Protein AF-A0A7S2NBB5-F1 (afdb_monomer_lite)

Structure (mmCIF, N/CA/C/O backbone):
data_AF-A0A7S2NBB5-F1
#
_entry.id   AF-A0A7S2NBB5-F1
#
loop_
_atom_site.group_PDB
_atom_site.id
_atom_site.type_symbol
_atom_site.label_atom_id
_atom_site.label_alt_id
_atom_site.label_comp_id
_atom_site.label_asym_id
_atom_site.label_entity_id
_atom_site.label_seq_id
_atom_site.pdbx_PDB_ins_code
_atom_site.Cartn_x
_atom_site.Cartn_y
_atom_site.Cartn_z
_atom_site.occupancy
_atom_site.B_iso_or_equiv
_atom_site.auth_seq_id
_atom_site.auth_comp_id
_atom_site.auth_asym_id
_atom_site.auth_atom_id
_atom_site.pdbx_PDB_model_num
ATOM 1 N N . THR A 1 1 ? 42.205 12.602 -46.830 1.00 35.81 1 THR A N 1
ATOM 2 C CA . THR A 1 1 ? 41.841 11.215 -46.472 1.00 35.81 1 THR A CA 1
ATOM 3 C C . THR A 1 1 ? 41.394 11.235 -45.031 1.00 35.81 1 THR A C 1
ATOM 5 O O . THR A 1 1 ? 42.195 11.530 -44.156 1.00 35.81 1 THR A O 1
ATOM 8 N N . THR A 1 2 ? 40.092 11.075 -44.817 1.00 35.03 2 THR A N 1
ATOM 9 C CA . THR A 1 2 ? 39.379 11.444 -43.587 1.00 35.03 2 THR A CA 1
ATOM 10 C C . THR A 1 2 ? 38.619 10.211 -43.105 1.00 35.03 2 THR A C 1
ATOM 12 O O . THR A 1 2 ? 37.579 9.899 -43.668 1.00 35.03 2 THR A O 1
ATOM 15 N N . THR A 1 3 ? 39.138 9.485 -42.112 1.00 32.66 3 THR A N 1
ATOM 16 C CA . THR A 1 3 ? 38.461 8.321 -41.500 1.00 32.66 3 THR A CA 1
ATOM 17 C C . THR A 1 3 ? 38.994 8.073 -40.083 1.00 32.66 3 THR A C 1
ATOM 19 O O . THR A 1 3 ? 39.804 7.177 -39.878 1.00 32.66 3 THR A O 1
ATOM 22 N N . THR A 1 4 ? 38.558 8.863 -39.098 1.00 36.84 4 THR A N 1
ATOM 23 C CA . THR A 1 4 ? 38.815 8.608 -37.658 1.00 36.84 4 THR A CA 1
ATOM 24 C C . THR A 1 4 ? 37.672 9.092 -36.747 1.00 36.84 4 THR A C 1
ATOM 26 O O . THR A 1 4 ? 37.904 9.483 -35.610 1.00 36.84 4 THR A O 1
ATOM 29 N N . SER A 1 5 ? 36.414 9.075 -37.209 1.00 35.66 5 SER A N 1
ATOM 30 C CA . SER A 1 5 ? 35.258 9.527 -36.401 1.00 35.66 5 SER A CA 1
ATOM 31 C C . SER A 1 5 ? 34.150 8.486 -36.185 1.00 35.66 5 SER A C 1
ATOM 33 O O . SER A 1 5 ? 33.205 8.766 -35.454 1.00 35.66 5 SER A O 1
ATOM 35 N N . ALA A 1 6 ? 34.253 7.279 -36.755 1.00 37.97 6 ALA A N 1
ATOM 36 C CA . ALA A 1 6 ? 33.179 6.282 -36.675 1.00 37.97 6 ALA A CA 1
ATOM 37 C C . ALA A 1 6 ? 33.218 5.393 -35.412 1.00 37.97 6 ALA A C 1
ATOM 39 O O . ALA A 1 6 ? 32.159 5.026 -34.910 1.00 37.97 6 ALA A O 1
ATOM 40 N N . SER A 1 7 ? 34.393 5.069 -34.846 1.00 34.69 7 SER A N 1
ATOM 41 C CA . SER A 1 7 ? 34.448 4.108 -33.724 1.00 34.69 7 SER A CA 1
ATOM 42 C C . SER A 1 7 ? 34.015 4.712 -32.380 1.00 34.69 7 SER A C 1
ATOM 44 O O . SER A 1 7 ? 33.329 4.054 -31.610 1.00 34.69 7 SER A O 1
ATOM 46 N N . ALA A 1 8 ? 34.302 5.995 -32.129 1.00 34.09 8 ALA A N 1
ATOM 47 C CA . ALA A 1 8 ? 33.925 6.660 -30.875 1.00 34.09 8 ALA A CA 1
ATOM 48 C C . ALA A 1 8 ? 32.418 6.974 -30.765 1.00 34.09 8 ALA A C 1
ATOM 50 O O . ALA A 1 8 ? 31.896 7.113 -29.660 1.00 34.09 8 ALA A O 1
ATOM 51 N N . ALA A 1 9 ? 31.710 7.094 -31.894 1.00 34.72 9 ALA A N 1
ATOM 52 C CA . ALA A 1 9 ? 30.255 7.254 -31.914 1.00 34.72 9 ALA A CA 1
ATOM 53 C C . ALA A 1 9 ? 29.532 5.909 -31.724 1.00 34.72 9 ALA A C 1
ATOM 55 O O . ALA A 1 9 ? 28.501 5.865 -31.056 1.00 34.72 9 ALA A O 1
ATOM 56 N N . SER A 1 10 ? 30.108 4.817 -32.245 1.00 33.53 10 SER A N 1
ATOM 57 C CA . SER A 1 10 ? 29.590 3.456 -32.063 1.00 33.53 10 SER A CA 1
ATOM 58 C C . SER A 1 10 ? 29.699 2.990 -30.605 1.00 33.53 10 SER A C 1
ATOM 60 O O . SER A 1 10 ? 28.727 2.466 -30.069 1.00 33.53 10 SER A O 1
ATOM 62 N N . ASP A 1 11 ? 30.825 3.259 -29.932 1.00 34.41 11 ASP A N 1
ATOM 63 C CA . ASP A 1 11 ? 31.018 2.895 -28.516 1.00 34.41 11 ASP A CA 1
ATOM 64 C C . ASP A 1 11 ? 30.137 3.711 -27.558 1.00 34.41 11 ASP A C 1
ATOM 66 O O . ASP A 1 11 ? 29.592 3.174 -26.594 1.00 34.41 11 ASP A O 1
ATOM 70 N N . ARG A 1 12 ? 29.926 5.007 -27.832 1.00 36.59 12 ARG A N 1
ATOM 71 C CA . ARG A 1 12 ? 29.000 5.838 -27.037 1.00 36.59 12 ARG A CA 1
ATOM 72 C C . ARG A 1 12 ? 27.536 5.462 -27.263 1.00 36.59 12 ARG A C 1
ATOM 74 O O . ARG A 1 12 ? 26.733 5.572 -26.338 1.00 36.59 12 ARG A O 1
ATOM 81 N N . GLY A 1 13 ? 27.197 5.020 -28.476 1.00 36.53 13 GLY A N 1
ATOM 82 C CA . GLY A 1 13 ? 25.888 4.463 -28.803 1.00 36.53 13 GLY A CA 1
ATOM 83 C C . GLY A 1 13 ? 25.602 3.222 -27.965 1.00 36.53 13 GLY A C 1
ATOM 84 O O . GLY A 1 13 ? 24.631 3.232 -27.212 1.00 36.53 13 GLY A O 1
ATOM 85 N N . LEU A 1 14 ? 26.495 2.223 -28.013 1.00 36.81 14 LEU A N 1
ATOM 86 C CA . LEU A 1 14 ? 26.370 0.978 -27.244 1.00 36.81 14 LEU A CA 1
ATOM 87 C C . LEU A 1 14 ? 26.300 1.211 -25.726 1.00 36.81 14 LEU A C 1
ATOM 89 O O . LEU A 1 14 ? 25.419 0.652 -25.078 1.00 36.81 14 LEU A O 1
ATOM 93 N N . GLN A 1 15 ? 27.141 2.086 -25.160 1.00 37.78 15 GLN A N 1
ATOM 94 C CA . GLN A 1 15 ? 27.086 2.396 -23.722 1.00 37.78 15 GLN A CA 1
ATOM 95 C C . GLN A 1 15 ? 25.758 3.052 -23.310 1.00 37.78 15 GLN A C 1
ATOM 97 O O . GLN A 1 15 ? 25.168 2.680 -22.298 1.00 37.78 15 GLN A O 1
ATOM 102 N N . SER A 1 16 ? 25.236 4.006 -24.092 1.00 45.22 16 SER A N 1
ATOM 103 C CA . SER A 1 16 ? 23.948 4.651 -23.770 1.00 45.22 16 SER A CA 1
ATOM 104 C C . SER A 1 16 ? 22.751 3.693 -23.875 1.00 45.22 16 SER A C 1
ATOM 106 O O . SER A 1 16 ? 21.750 3.862 -23.175 1.00 45.22 16 SER A O 1
ATOM 108 N N . ILE A 1 17 ? 22.873 2.698 -24.754 1.00 45.75 17 ILE A N 1
ATOM 109 C CA . ILE A 1 17 ? 21.877 1.678 -25.073 1.00 45.75 17 ILE A CA 1
ATOM 110 C C . ILE A 1 17 ? 21.823 0.622 -23.953 1.00 45.75 17 ILE A C 1
ATOM 112 O O . ILE A 1 17 ? 20.740 0.304 -23.460 1.00 45.75 17 ILE A O 1
ATOM 116 N N . ASP A 1 18 ? 22.968 0.184 -23.422 1.00 51.72 18 ASP A N 1
ATOM 117 C CA . ASP A 1 18 ? 23.004 -0.764 -22.297 1.00 51.72 18 ASP A CA 1
ATOM 118 C C . ASP A 1 18 ? 22.445 -0.192 -20.984 1.00 51.72 18 ASP A C 1
ATOM 120 O O . ASP A 1 18 ? 21.714 -0.883 -20.259 1.00 51.72 18 ASP A O 1
ATOM 124 N N . HIS A 1 19 ? 22.669 1.099 -20.711 1.00 53.19 19 HIS A N 1
ATOM 125 C CA . HIS A 1 19 ? 22.135 1.757 -19.514 1.00 53.19 19 HIS A CA 1
ATOM 126 C C . HIS A 1 19 ? 20.599 1.850 -19.495 1.00 53.19 19 HIS A C 1
ATOM 128 O O . HIS A 1 19 ? 19.989 1.752 -18.425 1.00 53.19 19 HIS A O 1
ATOM 134 N N . LYS A 1 20 ? 19.948 2.010 -20.655 1.00 54.16 20 LYS A N 1
ATOM 135 C CA . LYS A 1 20 ? 18.478 2.087 -20.743 1.00 54.16 20 LYS A CA 1
ATOM 136 C C . LYS A 1 20 ? 17.827 0.734 -20.468 1.00 54.16 20 LYS A C 1
ATOM 138 O O . LYS A 1 20 ? 16.864 0.665 -19.703 1.00 54.16 20 LYS A O 1
ATOM 143 N N . SER A 1 21 ? 18.376 -0.341 -21.029 1.00 53.69 21 SER A N 1
ATOM 144 C CA . SER A 1 21 ? 17.906 -1.711 -20.800 1.00 53.69 21 SER A CA 1
ATOM 145 C C . SER A 1 21 ? 18.066 -2.154 -19.342 1.00 53.69 21 SER A C 1
ATOM 147 O O . SER A 1 21 ? 17.117 -2.687 -18.764 1.00 53.69 21 SER A O 1
ATOM 149 N N . ALA A 1 22 ? 19.208 -1.869 -18.705 1.00 57.94 22 ALA A N 1
ATOM 150 C CA . ALA A 1 22 ? 19.447 -2.206 -17.298 1.00 57.94 22 ALA A CA 1
ATOM 151 C C . ALA A 1 22 ? 18.481 -1.476 -16.345 1.00 57.94 22 ALA A C 1
ATOM 153 O O . ALA A 1 22 ? 17.957 -2.067 -15.398 1.00 57.94 22 ALA A O 1
ATOM 154 N N . PHE A 1 23 ? 18.171 -0.208 -16.632 1.00 59.16 23 PHE A N 1
ATOM 155 C CA . PHE A 1 23 ? 17.194 0.568 -15.868 1.00 59.16 23 PHE A CA 1
ATOM 156 C C . PHE A 1 23 ? 15.771 -0.001 -15.990 1.00 59.16 23 PHE A C 1
ATOM 158 O O . PHE A 1 23 ? 15.072 -0.152 -14.987 1.00 59.16 23 PHE A O 1
ATOM 165 N N . VAL A 1 24 ? 15.341 -0.380 -17.199 1.00 59.12 24 VAL A N 1
ATOM 166 C CA . VAL A 1 24 ? 14.039 -1.039 -17.422 1.00 59.12 24 VAL A CA 1
ATOM 167 C C . VAL A 1 24 ? 13.971 -2.386 -16.691 1.00 59.12 24 VAL A C 1
ATOM 169 O O . VAL A 1 24 ? 12.943 -2.703 -16.086 1.00 59.12 24 VAL A O 1
ATOM 172 N N . LEU A 1 25 ? 15.075 -3.141 -16.667 1.00 60.12 25 LEU A N 1
ATOM 173 C CA . LEU A 1 25 ? 15.192 -4.377 -15.896 1.00 60.12 25 LEU A CA 1
ATOM 174 C C . LEU A 1 25 ? 15.015 -4.138 -14.390 1.00 60.12 25 LEU A C 1
ATOM 176 O O . LEU A 1 25 ? 14.152 -4.781 -13.789 1.00 60.12 25 LEU A O 1
ATOM 180 N N . GLY A 1 26 ? 15.767 -3.211 -13.795 1.00 59.84 26 GLY A N 1
ATOM 181 C CA . GLY A 1 26 ? 15.653 -2.897 -12.365 1.00 59.84 26 GLY A CA 1
ATOM 182 C C . GLY A 1 26 ? 14.261 -2.382 -11.982 1.00 59.84 26 GLY A C 1
ATOM 183 O O . GLY A 1 26 ? 13.718 -2.735 -10.932 1.00 59.84 26 GLY A O 1
ATOM 184 N N . LEU A 1 27 ? 13.614 -1.625 -12.876 1.00 63.59 27 LEU A N 1
ATOM 185 C CA . LEU A 1 27 ? 12.229 -1.202 -12.688 1.00 63.59 27 LEU A CA 1
ATOM 186 C C . LEU A 1 27 ? 11.263 -2.393 -12.657 1.00 63.59 27 LEU A C 1
ATOM 188 O O . LEU A 1 27 ? 10.391 -2.413 -11.793 1.00 63.59 27 LEU A O 1
ATOM 192 N N . ALA A 1 28 ? 11.414 -3.386 -13.538 1.00 61.94 28 ALA A N 1
ATOM 193 C CA . ALA A 1 28 ? 10.550 -4.570 -13.553 1.00 61.94 28 ALA A CA 1
ATOM 194 C C . ALA A 1 28 ? 10.683 -5.417 -12.272 1.00 61.94 28 ALA A C 1
ATOM 196 O O . ALA A 1 28 ? 9.675 -5.867 -11.733 1.00 61.94 28 ALA A O 1
ATOM 197 N N . GLU A 1 29 ? 11.897 -5.580 -11.740 1.00 66.88 29 GLU A N 1
ATOM 198 C CA . GLU A 1 29 ? 12.129 -6.300 -10.476 1.00 66.88 29 GLU A CA 1
ATOM 199 C C . GLU A 1 29 ? 11.544 -5.569 -9.265 1.00 66.88 29 GLU A C 1
ATOM 201 O O . GLU A 1 29 ? 10.915 -6.191 -8.409 1.00 66.88 29 GLU A O 1
ATOM 206 N N . SER A 1 30 ? 11.657 -4.238 -9.220 1.00 70.62 30 SER A N 1
ATOM 207 C CA . SER A 1 30 ? 11.049 -3.451 -8.138 1.00 70.62 30 SER A CA 1
ATOM 208 C C . SER A 1 30 ? 9.514 -3.536 -8.117 1.00 70.62 30 SER A C 1
ATOM 210 O O . SER A 1 30 ? 8.913 -3.451 -7.044 1.00 70.62 30 SER A O 1
ATOM 212 N N . GLN A 1 31 ? 8.870 -3.766 -9.272 1.00 76.31 31 GLN A N 1
ATOM 213 C CA . GLN A 1 31 ? 7.426 -4.020 -9.332 1.00 76.31 31 GLN A CA 1
ATOM 214 C C . GLN A 1 31 ? 7.045 -5.349 -8.678 1.00 76.31 31 GLN A C 1
ATOM 216 O O . GLN A 1 31 ? 6.046 -5.392 -7.965 1.00 76.31 31 GLN A O 1
ATOM 221 N N . GLY A 1 32 ? 7.847 -6.403 -8.855 1.00 77.94 32 GLY A N 1
ATOM 222 C CA . GLY A 1 32 ? 7.599 -7.689 -8.200 1.00 77.94 32 GLY A CA 1
ATOM 223 C C . GLY A 1 32 ? 7.611 -7.568 -6.677 1.00 77.94 32 GLY A C 1
ATOM 224 O O . GLY A 1 32 ? 6.684 -8.017 -6.002 1.00 77.94 32 GLY A O 1
ATOM 225 N N . THR A 1 33 ? 8.594 -6.854 -6.123 1.00 84.75 33 THR A N 1
ATOM 226 C CA . THR A 1 33 ? 8.657 -6.580 -4.678 1.00 84.75 33 THR A CA 1
ATOM 227 C C . THR A 1 33 ? 7.433 -5.804 -4.192 1.00 84.75 33 THR A C 1
ATOM 229 O O . THR A 1 33 ? 6.828 -6.171 -3.183 1.00 84.75 33 THR A O 1
ATOM 232 N N . LEU A 1 34 ? 7.020 -4.762 -4.922 1.00 83.88 3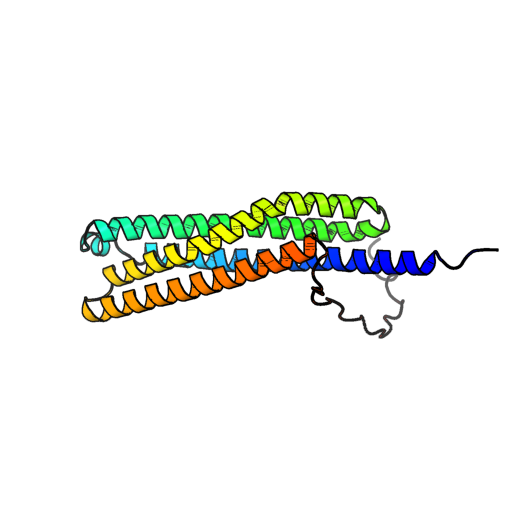4 LEU A N 1
ATOM 233 C CA . LEU A 1 34 ? 5.831 -3.981 -4.574 1.00 83.88 34 LEU A CA 1
ATOM 234 C C . LEU A 1 34 ? 4.554 -4.834 -4.616 1.00 83.88 34 LEU A C 1
ATOM 236 O O . LEU A 1 34 ? 3.692 -4.686 -3.747 1.00 83.88 34 LEU A O 1
ATOM 240 N N . ALA A 1 35 ? 4.448 -5.756 -5.577 1.00 86.88 35 ALA A N 1
ATOM 241 C CA . ALA A 1 35 ? 3.320 -6.674 -5.683 1.00 86.88 35 ALA A CA 1
ATOM 242 C C . ALA A 1 35 ? 3.216 -7.593 -4.458 1.00 86.88 35 ALA A C 1
ATOM 244 O O . ALA A 1 35 ? 2.126 -7.747 -3.900 1.00 86.88 35 ALA A O 1
ATOM 245 N N . VAL A 1 36 ? 4.348 -8.150 -4.009 1.00 89.94 36 VAL A N 1
ATOM 246 C CA . VAL A 1 36 ? 4.426 -9.016 -2.822 1.00 89.94 36 VAL A CA 1
ATOM 247 C C . VAL A 1 36 ? 4.061 -8.248 -1.554 1.00 89.94 36 VAL A C 1
ATOM 249 O O . VAL A 1 36 ? 3.224 -8.709 -0.781 1.00 89.94 36 VAL A O 1
ATOM 252 N N . VAL A 1 37 ? 4.634 -7.059 -1.344 1.00 90.75 37 VAL A N 1
ATOM 253 C CA . VAL A 1 37 ? 4.332 -6.237 -0.159 1.00 90.75 37 VAL A CA 1
ATOM 254 C C . VAL A 1 37 ? 2.855 -5.840 -0.131 1.00 90.75 37 VAL A C 1
ATOM 256 O O . VAL A 1 37 ? 2.211 -5.931 0.913 1.00 90.75 37 VAL A O 1
ATOM 259 N N . SER A 1 38 ? 2.292 -5.468 -1.281 1.00 90.62 38 SER A N 1
ATOM 260 C CA . SER A 1 38 ? 0.865 -5.146 -1.398 1.00 90.62 38 SER A CA 1
ATOM 261 C C . SER A 1 38 ? -0.018 -6.366 -1.117 1.00 90.62 38 SER A C 1
ATOM 263 O O . SER A 1 38 ? -1.027 -6.249 -0.427 1.00 90.62 38 SER A O 1
ATOM 265 N N . ALA A 1 39 ? 0.393 -7.560 -1.554 1.00 91.69 39 ALA A N 1
ATOM 266 C CA . ALA A 1 39 ? -0.352 -8.792 -1.303 1.00 91.69 39 ALA A CA 1
ATOM 267 C C . ALA A 1 39 ? -0.367 -9.138 0.191 1.00 91.69 39 ALA A C 1
ATOM 269 O O . ALA A 1 39 ? -1.403 -9.523 0.733 1.00 91.69 39 ALA A O 1
ATOM 270 N N . LEU A 1 40 ? 0.768 -8.949 0.873 1.00 93.94 40 LEU A N 1
ATOM 271 C CA . LEU A 1 40 ? 0.862 -9.108 2.322 1.00 93.94 40 LEU A CA 1
ATOM 272 C C . LEU A 1 40 ? -0.035 -8.105 3.049 1.00 93.94 40 LEU A C 1
ATOM 274 O O . LEU A 1 40 ? -0.752 -8.493 3.967 1.00 93.94 40 LEU A O 1
ATOM 278 N N . LEU A 1 41 ? -0.048 -6.843 2.615 1.00 91.81 41 LEU A N 1
ATOM 279 C CA . LEU A 1 41 ? -0.908 -5.813 3.197 1.00 91.81 41 LEU A CA 1
ATOM 280 C C . LEU A 1 41 ? -2.394 -6.171 3.044 1.00 91.81 41 LEU A C 1
ATOM 282 O O . LEU A 1 41 ? -3.138 -6.118 4.021 1.00 91.81 41 LEU A O 1
ATOM 286 N N . ALA A 1 42 ? -2.810 -6.639 1.863 1.00 93.12 42 ALA A N 1
ATOM 287 C CA . ALA A 1 42 ? -4.161 -7.153 1.640 1.00 93.12 42 ALA A CA 1
ATOM 288 C C . ALA A 1 42 ? -4.486 -8.357 2.542 1.00 93.12 42 ALA A C 1
ATOM 290 O O . ALA A 1 42 ? -5.565 -8.419 3.135 1.00 93.12 42 ALA A O 1
ATOM 291 N N . GLY A 1 43 ? -3.544 -9.296 2.676 1.00 93.31 43 GLY A N 1
ATOM 292 C CA . GLY A 1 43 ? -3.670 -10.458 3.552 1.00 93.31 43 GLY A CA 1
ATOM 293 C C . GLY A 1 43 ? -3.827 -10.071 5.023 1.00 93.31 43 GLY A C 1
ATOM 294 O O . GLY A 1 43 ? -4.689 -10.617 5.709 1.00 93.31 43 GLY A O 1
ATOM 295 N N . PHE A 1 44 ? -3.064 -9.086 5.502 1.00 93.31 44 PHE A N 1
ATOM 296 C CA . PHE A 1 44 ? -3.196 -8.568 6.863 1.00 93.31 44 PHE A CA 1
ATOM 297 C C . PHE A 1 44 ? -4.524 -7.843 7.084 1.00 93.31 44 PHE A C 1
ATOM 299 O O . PHE A 1 44 ? -5.152 -8.063 8.119 1.00 93.31 44 PHE A O 1
ATOM 306 N N . SER A 1 45 ? -4.997 -7.048 6.121 1.00 92.62 45 SER A N 1
ATOM 307 C CA . SER A 1 45 ? -6.329 -6.428 6.173 1.00 92.62 45 SER A CA 1
ATOM 308 C C . SER A 1 45 ? -7.430 -7.485 6.287 1.00 92.62 45 SER A C 1
ATOM 310 O O . SER A 1 45 ? -8.277 -7.432 7.183 1.00 92.62 45 SER A O 1
ATOM 312 N N . TYR A 1 46 ? -7.372 -8.518 5.444 1.00 93.00 46 TYR A N 1
ATOM 313 C CA . TYR A 1 46 ? -8.328 -9.622 5.482 1.00 93.00 46 TYR A CA 1
ATOM 314 C C . TYR A 1 46 ? -8.247 -10.432 6.785 1.00 93.00 46 TYR A C 1
ATOM 316 O O . TYR A 1 46 ? -9.271 -10.746 7.391 1.00 93.00 46 TYR A O 1
ATOM 324 N N . SER A 1 47 ? -7.039 -10.725 7.268 1.00 93.88 47 SER A N 1
ATOM 325 C CA . SER A 1 47 ? -6.841 -11.390 8.558 1.00 93.88 47 SER A CA 1
ATOM 326 C C . SER A 1 47 ? -7.402 -10.551 9.707 1.00 93.88 47 SER A C 1
ATOM 328 O O . SER A 1 47 ? -8.033 -11.093 10.611 1.00 93.88 47 SER A O 1
ATOM 330 N N . GLY A 1 48 ? -7.210 -9.231 9.665 1.00 89.44 48 GLY A N 1
ATOM 331 C CA . GLY A 1 48 ? -7.791 -8.291 10.617 1.00 89.44 48 GLY A CA 1
ATOM 332 C C . GLY A 1 48 ? -9.317 -8.303 10.577 1.00 89.44 48 GLY A C 1
ATOM 333 O O . GLY A 1 48 ? -9.945 -8.353 11.632 1.00 89.44 48 GLY A O 1
ATOM 334 N N . PHE A 1 49 ? -9.912 -8.366 9.380 1.00 92.31 49 PHE A N 1
ATOM 335 C CA . PHE A 1 49 ? -11.360 -8.525 9.205 1.00 92.31 49 PHE A CA 1
ATOM 336 C C . PHE A 1 49 ? -11.872 -9.785 9.906 1.00 92.31 49 PHE A C 1
ATOM 338 O O . PHE A 1 49 ? -12.760 -9.711 10.749 1.00 92.31 49 PHE A O 1
ATOM 345 N N . CYS A 1 50 ? -11.259 -10.930 9.602 1.00 92.44 50 CYS A N 1
ATOM 346 C CA . CYS A 1 50 ? -11.667 -12.229 10.135 1.00 92.44 50 CYS A CA 1
ATOM 347 C C . CYS A 1 50 ? -11.399 -12.381 11.638 1.00 92.44 50 CYS A C 1
ATOM 349 O O . CYS A 1 50 ? -11.979 -13.251 12.281 1.00 92.44 50 CYS A O 1
ATOM 351 N N . SER A 1 51 ? -10.513 -11.557 12.204 1.00 93.31 51 SER A N 1
ATOM 352 C CA . SER A 1 51 ? -10.207 -11.578 13.635 1.00 93.31 51 SER A CA 1
ATOM 353 C C . SER A 1 51 ? -11.313 -10.972 14.502 1.00 93.31 51 SER A C 1
ATOM 355 O O . SER A 1 51 ? -11.342 -11.224 15.708 1.00 93.31 51 SER A O 1
ATOM 357 N N . VAL A 1 52 ? -12.210 -10.175 13.913 1.00 92.94 52 VAL A N 1
ATOM 358 C CA . VAL A 1 52 ? -13.301 -9.492 14.611 1.00 92.94 52 VAL A CA 1
ATOM 359 C C . VAL A 1 52 ? -14.592 -10.276 14.419 1.00 92.94 52 VAL A C 1
ATOM 361 O O . VAL A 1 52 ? -15.055 -10.482 13.299 1.00 92.94 52 VAL A O 1
ATOM 364 N N . THR A 1 53 ? -15.192 -10.701 15.526 1.00 93.88 53 THR A N 1
ATOM 365 C CA . THR A 1 53 ? -16.501 -11.363 15.514 1.00 93.88 53 THR A CA 1
ATOM 366 C C . THR A 1 53 ? -17.631 -10.342 15.426 1.00 93.88 53 THR A C 1
ATOM 368 O O . THR A 1 53 ? -17.477 -9.167 15.776 1.00 93.88 53 THR A O 1
ATOM 371 N N . ARG A 1 54 ? -18.803 -10.791 14.971 1.00 90.62 54 ARG A N 1
ATOM 372 C CA . ARG A 1 54 ? -19.989 -9.938 14.865 1.00 90.62 54 ARG A CA 1
ATOM 373 C C . ARG A 1 54 ? -20.387 -9.367 16.226 1.00 90.62 54 ARG A C 1
ATOM 375 O O . ARG A 1 54 ? -20.696 -8.185 16.327 1.00 90.62 54 ARG A O 1
ATOM 382 N N . GLU A 1 55 ? -20.322 -10.185 17.269 1.00 93.31 55 GLU A N 1
ATOM 383 C CA . GLU A 1 55 ? -20.682 -9.815 18.635 1.00 93.31 55 GLU A CA 1
ATOM 384 C C . GLU A 1 55 ? -19.734 -8.753 19.204 1.00 93.31 55 GLU A C 1
ATOM 386 O O . GLU A 1 55 ? -20.151 -7.900 19.983 1.00 93.31 55 GLU A O 1
ATOM 391 N N . GLU A 1 56 ? -18.453 -8.785 18.830 1.00 91.56 56 GLU A N 1
ATOM 392 C CA . GLU A 1 56 ? -17.486 -7.747 19.203 1.00 91.56 56 GLU A CA 1
ATOM 393 C C . GLU A 1 56 ? -17.757 -6.434 18.468 1.00 91.56 56 GLU A C 1
ATOM 395 O O . GLU A 1 56 ? -17.665 -5.362 19.066 1.00 91.56 56 GLU A O 1
ATOM 400 N N . LEU A 1 57 ? -18.135 -6.514 17.192 1.00 89.88 57 LEU A N 1
ATOM 401 C CA . LEU A 1 57 ? -18.449 -5.344 16.383 1.00 89.88 57 LEU A CA 1
ATOM 402 C C . LEU A 1 57 ? -19.740 -4.654 16.853 1.00 89.88 57 LEU A C 1
ATOM 404 O O . LEU A 1 57 ? -19.780 -3.432 16.950 1.00 89.88 57 LEU A O 1
ATOM 408 N N . GLU A 1 58 ? -20.774 -5.416 17.215 1.00 91.00 58 GLU A N 1
ATOM 409 C CA . GLU A 1 58 ? -22.055 -4.878 17.700 1.00 91.00 58 GLU A CA 1
ATOM 410 C C . GLU A 1 58 ? -21.935 -4.147 19.052 1.00 91.00 58 GLU A C 1
ATOM 412 O O . GLU A 1 58 ? -22.769 -3.299 19.369 1.00 91.00 58 GLU A O 1
ATOM 417 N N . ARG A 1 59 ? -20.881 -4.417 19.837 1.00 88.62 59 ARG A N 1
ATOM 418 C CA . ARG A 1 59 ? -20.622 -3.747 21.127 1.00 88.62 59 ARG A CA 1
ATOM 419 C C . ARG A 1 59 ? -20.029 -2.346 20.991 1.00 88.62 59 ARG A C 1
ATOM 421 O O . ARG A 1 59 ? -20.093 -1.577 21.949 1.00 88.62 59 ARG A O 1
ATOM 428 N N . VAL A 1 60 ? -19.427 -2.012 19.849 1.00 89.81 60 VAL A N 1
ATOM 429 C CA . VAL A 1 60 ? -18.821 -0.691 19.626 1.00 89.81 60 VAL A CA 1
ATOM 430 C C . VAL A 1 60 ? -19.788 0.268 18.937 1.00 89.81 60 VAL A C 1
ATOM 432 O O . VAL A 1 60 ? -20.756 -0.133 18.296 1.00 89.81 60 VAL A O 1
ATOM 435 N N . HIS A 1 61 ? -19.510 1.568 19.052 1.00 90.38 61 HIS A N 1
ATOM 436 C CA . HIS A 1 61 ? -20.322 2.614 18.437 1.00 90.38 61 HIS A CA 1
ATOM 437 C C . HIS A 1 61 ? -20.397 2.458 16.908 1.00 90.38 61 HIS A C 1
ATOM 439 O O . HIS A 1 61 ? -19.391 2.165 16.260 1.00 90.38 61 HIS A O 1
ATOM 445 N N . PHE A 1 62 ? -21.564 2.746 16.322 1.00 91.69 62 PHE A N 1
ATOM 446 C CA . PHE A 1 62 ? -21.845 2.603 14.885 1.00 91.69 62 PHE A CA 1
ATOM 447 C C . PHE A 1 62 ? -20.778 3.241 13.974 1.00 91.69 62 PHE A C 1
ATOM 449 O O . PHE A 1 62 ? -20.389 2.670 12.958 1.00 91.69 62 PHE A O 1
ATOM 456 N N . VAL A 1 63 ? -20.243 4.401 14.369 1.00 92.00 63 VAL A N 1
ATOM 457 C CA . VAL A 1 63 ? -19.176 5.096 13.623 1.00 92.00 63 VAL A CA 1
ATOM 458 C C . VAL A 1 63 ? -17.909 4.242 13.497 1.00 92.00 63 VAL A C 1
ATOM 460 O O . VAL A 1 63 ? -17.315 4.199 12.424 1.00 92.00 63 VAL A O 1
ATOM 463 N N . VAL A 1 64 ? -17.513 3.532 14.558 1.00 91.19 64 VAL A N 1
ATOM 464 C CA . VAL A 1 64 ? -16.330 2.653 14.546 1.00 91.19 64 VAL A CA 1
ATOM 465 C C . VAL A 1 64 ? -16.589 1.431 13.670 1.00 91.19 64 VAL A C 1
ATOM 467 O O . VAL A 1 64 ? -15.708 1.032 12.915 1.00 91.19 64 VAL A O 1
ATOM 470 N N . GLN A 1 65 ? -17.806 0.879 13.700 1.00 91.50 65 GLN A N 1
ATOM 471 C CA . GLN A 1 65 ? -18.185 -0.254 12.849 1.00 91.50 65 GLN A CA 1
ATOM 472 C C . GLN A 1 65 ? -18.088 0.096 11.359 1.00 91.50 65 GLN A C 1
ATOM 474 O O . GLN A 1 65 ? -17.519 -0.661 10.566 1.00 91.50 65 GLN A O 1
ATOM 479 N N . TYR A 1 66 ? -18.617 1.265 10.986 1.00 93.81 66 TYR A N 1
ATOM 480 C CA . TYR A 1 66 ? -18.567 1.755 9.612 1.00 93.81 66 TYR A CA 1
ATOM 481 C C . TYR A 1 66 ? -17.133 2.079 9.186 1.00 93.81 66 TYR A C 1
ATOM 483 O O . TYR A 1 66 ? -16.696 1.643 8.121 1.00 93.81 66 TYR A O 1
ATOM 491 N N . ALA A 1 67 ? -16.373 2.780 10.036 1.00 93.38 67 ALA A N 1
ATOM 492 C CA . ALA A 1 67 ? -14.974 3.103 9.775 1.00 93.38 67 ALA A CA 1
ATOM 493 C C . ALA A 1 67 ? -14.120 1.840 9.604 1.00 93.38 67 ALA A C 1
ATOM 495 O O . ALA A 1 67 ? -13.339 1.767 8.657 1.00 93.38 67 ALA A O 1
ATOM 496 N N . PHE A 1 68 ? -14.305 0.825 10.453 1.00 94.56 68 PHE A N 1
ATOM 497 C CA . PHE A 1 68 ? -13.628 -0.465 10.338 1.00 94.56 68 PHE A CA 1
ATOM 498 C C . PHE A 1 68 ? -13.954 -1.151 9.012 1.00 94.56 68 PHE A C 1
ATOM 500 O O . PHE A 1 68 ? -13.053 -1.456 8.240 1.00 94.56 68 PHE A O 1
ATOM 507 N N . SER A 1 69 ? -15.240 -1.337 8.711 1.00 93.00 69 SER A N 1
ATOM 508 C CA . SER A 1 69 ? -15.673 -2.062 7.510 1.00 93.00 69 SER A CA 1
ATOM 509 C C . SER A 1 69 ? -15.193 -1.374 6.231 1.00 93.00 69 SER A C 1
ATOM 511 O O . SER A 1 69 ? -14.646 -2.022 5.338 1.00 93.00 69 SER A O 1
ATOM 513 N N . LEU A 1 70 ? -15.347 -0.047 6.162 1.00 94.31 70 LEU A N 1
ATOM 514 C CA . LEU A 1 70 ? -14.953 0.740 5.000 1.00 94.31 70 LEU A CA 1
ATOM 515 C C . LEU A 1 70 ? -13.431 0.785 4.835 1.00 94.31 70 LEU A C 1
ATOM 517 O O . LEU A 1 70 ? -12.935 0.532 3.740 1.00 94.31 70 LEU A O 1
ATOM 521 N N . SER A 1 71 ? -12.683 1.082 5.902 1.00 93.94 71 SER A N 1
ATOM 522 C CA . SER A 1 71 ? -11.217 1.142 5.827 1.00 93.94 71 SER A CA 1
ATOM 523 C C . SER A 1 71 ? -10.622 -0.216 5.474 1.00 93.94 71 SER A C 1
ATOM 525 O O . SER A 1 71 ? -9.725 -0.293 4.640 1.00 93.94 71 SER A O 1
ATOM 527 N N . ASN A 1 72 ? -11.159 -1.306 6.015 1.00 93.06 72 ASN A N 1
ATOM 528 C CA . ASN A 1 72 ? -10.628 -2.625 5.729 1.00 93.06 72 ASN A CA 1
ATOM 529 C C . ASN A 1 72 ? -10.915 -3.066 4.285 1.00 93.06 72 ASN A C 1
ATOM 531 O O . ASN A 1 72 ? -10.017 -3.554 3.597 1.00 93.06 72 ASN A O 1
ATOM 535 N N . ALA A 1 73 ? -12.133 -2.813 3.789 1.00 93.38 73 ALA A N 1
ATOM 536 C CA . ALA A 1 73 ? -12.495 -3.080 2.399 1.00 93.38 73 ALA A CA 1
ATOM 537 C C . ALA A 1 73 ? -11.676 -2.233 1.412 1.00 93.38 73 ALA A C 1
ATOM 539 O O . ALA A 1 73 ? -11.157 -2.759 0.425 1.00 93.38 73 ALA A O 1
ATOM 540 N N . LEU A 1 74 ? -11.513 -0.933 1.679 1.00 92.69 74 LEU A N 1
ATOM 541 C CA . LEU A 1 74 ? -10.710 -0.042 0.840 1.00 92.69 74 LEU A CA 1
ATOM 542 C C . LEU A 1 74 ? -9.230 -0.431 0.862 1.00 92.69 74 LEU A C 1
ATOM 544 O O . LEU A 1 74 ? -8.627 -0.568 -0.196 1.00 92.69 74 LEU A O 1
ATOM 548 N N . SER A 1 75 ? -8.655 -0.683 2.040 1.00 93.00 75 SER A N 1
ATOM 549 C CA . SER A 1 75 ? -7.255 -1.098 2.164 1.00 93.00 75 SER A CA 1
ATOM 550 C C . SER A 1 75 ? -6.990 -2.397 1.400 1.00 93.00 75 SER A C 1
ATOM 552 O O . SER A 1 75 ? -6.079 -2.441 0.575 1.00 93.00 75 SER A O 1
ATOM 554 N N . ALA A 1 76 ? -7.815 -3.428 1.612 1.00 91.88 76 ALA A N 1
ATOM 555 C CA . ALA A 1 76 ? -7.653 -4.713 0.940 1.00 91.88 76 ALA A CA 1
ATOM 556 C C . ALA A 1 76 ? -7.844 -4.607 -0.581 1.00 91.88 76 ALA A C 1
ATOM 558 O O . ALA A 1 76 ? -7.028 -5.129 -1.337 1.00 91.88 76 ALA A O 1
ATOM 559 N N . SER A 1 77 ? -8.889 -3.915 -1.046 1.00 93.31 77 SER A N 1
ATOM 560 C CA . SER A 1 77 ? -9.171 -3.779 -2.482 1.00 93.31 77 SER A CA 1
ATOM 561 C C . SER A 1 77 ? -8.098 -2.975 -3.220 1.00 93.31 77 SER A C 1
ATOM 563 O O . SER A 1 77 ? -7.647 -3.398 -4.285 1.00 93.31 77 SER A O 1
ATOM 565 N N . MET A 1 78 ? -7.631 -1.864 -2.639 1.00 91.81 78 MET A N 1
ATOM 566 C CA . MET A 1 78 ? -6.542 -1.064 -3.207 1.00 91.81 78 MET A CA 1
ATOM 567 C C . MET A 1 78 ? -5.243 -1.871 -3.251 1.00 91.81 78 MET A C 1
ATOM 569 O O . MET A 1 78 ? -4.575 -1.891 -4.281 1.00 91.81 78 MET A O 1
ATOM 573 N N . ALA A 1 79 ? -4.907 -2.580 -2.172 1.00 91.06 79 ALA A N 1
ATOM 574 C CA . ALA A 1 79 ? -3.696 -3.388 -2.108 1.00 91.06 79 ALA A CA 1
ATOM 575 C C . ALA A 1 79 ? -3.719 -4.556 -3.113 1.00 91.06 79 ALA A C 1
ATOM 577 O O . ALA A 1 79 ? -2.740 -4.759 -3.828 1.00 91.06 79 ALA A O 1
ATOM 578 N N . LEU A 1 80 ? -4.852 -5.256 -3.261 1.00 92.06 80 LEU A N 1
ATOM 579 C CA . LEU A 1 80 ? -5.021 -6.300 -4.281 1.00 92.06 80 LEU A CA 1
ATOM 580 C C . LEU A 1 80 ? -4.909 -5.748 -5.703 1.00 92.06 80 LEU A C 1
ATOM 582 O O . LEU A 1 80 ? -4.272 -6.369 -6.552 1.00 92.06 80 LEU A O 1
ATOM 586 N N . PHE A 1 81 ? -5.499 -4.581 -5.969 1.00 91.25 81 PHE A N 1
ATOM 587 C CA . PHE A 1 81 ? -5.376 -3.935 -7.272 1.00 91.25 81 PHE A CA 1
ATOM 588 C C . PHE A 1 81 ? -3.910 -3.632 -7.604 1.00 91.25 81 PHE A C 1
ATOM 590 O O . PHE A 1 81 ? -3.451 -3.952 -8.701 1.00 91.25 81 PHE A O 1
ATOM 597 N N . VAL A 1 82 ? -3.158 -3.080 -6.646 1.00 90.44 82 VAL A N 1
ATOM 598 C CA . VAL A 1 82 ? -1.719 -2.830 -6.811 1.00 90.44 82 VAL A CA 1
ATOM 599 C C . VAL A 1 82 ? -0.971 -4.130 -7.065 1.00 90.44 82 VAL A C 1
ATOM 601 O O . VAL A 1 82 ? -0.193 -4.188 -8.011 1.00 90.44 82 VAL A O 1
ATOM 604 N N . THR A 1 83 ? -1.232 -5.185 -6.287 1.00 92.00 83 THR A N 1
ATOM 605 C CA . THR A 1 83 ? -0.624 -6.502 -6.511 1.00 92.00 83 THR A CA 1
ATOM 606 C C . THR A 1 83 ? -0.842 -6.979 -7.939 1.00 92.00 83 THR A C 1
ATOM 608 O O . THR A 1 83 ? 0.127 -7.321 -8.609 1.00 92.00 83 THR A O 1
ATOM 611 N N . ILE A 1 84 ? -2.082 -6.951 -8.434 1.00 89.56 84 ILE A N 1
ATOM 612 C CA . ILE A 1 84 ? -2.409 -7.409 -9.790 1.00 89.56 84 ILE A CA 1
ATOM 613 C C . ILE A 1 84 ? -1.657 -6.580 -10.833 1.00 89.56 84 ILE A C 1
ATOM 615 O O . ILE A 1 84 ? -0.996 -7.144 -11.703 1.00 89.56 84 ILE A O 1
ATOM 619 N N . VAL A 1 85 ? -1.719 -5.250 -10.744 1.00 87.44 85 VAL A N 1
ATOM 620 C CA . VAL A 1 85 ? -1.069 -4.362 -11.717 1.00 87.44 85 VAL A CA 1
ATOM 621 C C . VAL A 1 85 ? 0.447 -4.541 -11.705 1.00 87.44 85 VAL A C 1
ATOM 623 O O . VAL A 1 85 ? 1.058 -4.665 -12.765 1.00 87.44 85 VAL A O 1
ATOM 626 N N . CYS A 1 86 ? 1.066 -4.589 -10.528 1.00 86.81 86 CYS A N 1
ATOM 627 C CA . CYS A 1 86 ? 2.507 -4.756 -10.397 1.00 86.81 86 CYS A CA 1
ATOM 628 C C . CYS A 1 86 ? 2.969 -6.147 -10.854 1.00 86.81 86 CYS A C 1
ATOM 630 O O . CYS A 1 86 ? 3.977 -6.237 -11.551 1.00 86.81 86 CYS A O 1
ATOM 632 N N . SER A 1 87 ? 2.212 -7.212 -10.563 1.00 86.00 87 SER A N 1
ATOM 633 C CA . SER A 1 87 ? 2.493 -8.560 -11.075 1.00 86.00 87 SER A CA 1
ATOM 634 C C . SER A 1 87 ? 2.362 -8.643 -12.595 1.00 86.00 87 SER A C 1
ATOM 636 O O . SER A 1 87 ? 3.207 -9.258 -13.242 1.00 86.00 87 SER A O 1
ATOM 638 N N . LEU A 1 88 ? 1.350 -8.001 -13.189 1.00 83.81 88 LEU A N 1
ATOM 639 C CA . LEU A 1 88 ? 1.228 -7.915 -14.645 1.00 83.81 88 LEU A CA 1
ATOM 640 C C . LEU A 1 88 ? 2.413 -7.148 -15.244 1.00 83.81 88 LEU A C 1
ATOM 642 O O . LEU A 1 88 ? 3.030 -7.633 -16.185 1.00 83.81 88 LEU A O 1
ATOM 646 N N . CYS A 1 89 ? 2.788 -6.001 -14.672 1.00 80.31 89 CYS A N 1
ATOM 647 C CA . CYS A 1 89 ? 3.961 -5.235 -15.105 1.00 80.31 89 CYS A CA 1
ATOM 648 C C . CYS A 1 89 ? 5.260 -6.051 -15.013 1.00 80.31 89 CYS A C 1
ATOM 650 O O . CYS A 1 89 ? 6.096 -5.978 -15.913 1.00 80.31 89 CYS A O 1
ATOM 652 N N . GLU A 1 90 ? 5.438 -6.838 -13.951 1.00 82.00 90 GLU A N 1
ATOM 653 C CA . GLU A 1 90 ? 6.594 -7.720 -13.793 1.00 82.00 90 GLU A CA 1
ATOM 654 C C . GLU A 1 90 ? 6.609 -8.821 -14.862 1.00 82.00 90 GLU A C 1
ATOM 656 O O . GLU A 1 90 ? 7.633 -9.030 -15.514 1.00 82.00 90 GLU A O 1
ATOM 661 N N . GLN A 1 91 ? 5.480 -9.506 -15.079 1.00 80.56 91 GLN A N 1
ATOM 662 C CA . GLN A 1 91 ? 5.359 -10.539 -16.111 1.00 80.56 91 GLN A CA 1
ATOM 663 C C . GLN A 1 91 ? 5.666 -9.975 -17.498 1.00 80.56 91 GLN A C 1
ATOM 665 O O . GLN A 1 91 ? 6.453 -10.560 -18.238 1.00 80.56 91 GLN A O 1
ATOM 670 N N . GLN A 1 92 ? 5.115 -8.804 -17.814 1.00 75.31 92 GLN A N 1
ATOM 671 C CA . GLN A 1 92 ? 5.386 -8.095 -19.058 1.00 75.31 92 GLN A CA 1
ATOM 672 C C . GLN A 1 92 ? 6.873 -7.712 -19.175 1.00 75.31 92 GLN A C 1
ATOM 674 O O . GLN A 1 92 ? 7.496 -7.945 -20.209 1.00 75.31 92 GLN A O 1
ATOM 679 N N . GLY A 1 93 ? 7.499 -7.241 -18.093 1.00 72.00 93 GLY A N 1
ATOM 680 C CA . GLY A 1 93 ? 8.942 -6.991 -18.056 1.00 72.00 93 GLY A CA 1
ATOM 681 C C . GLY A 1 93 ? 9.779 -8.247 -18.328 1.00 72.00 93 GLY A C 1
ATOM 682 O O . GLY A 1 93 ? 10.747 -8.191 -19.085 1.00 72.00 93 GLY A O 1
ATOM 683 N N . ARG A 1 94 ? 9.397 -9.405 -17.772 1.00 74.94 94 ARG A N 1
ATOM 684 C CA . ARG A 1 94 ? 10.071 -10.693 -18.032 1.00 74.94 94 ARG A CA 1
ATOM 685 C C . ARG A 1 94 ? 9.902 -11.151 -19.481 1.00 74.94 94 ARG A C 1
ATOM 687 O O . ARG A 1 94 ? 10.860 -11.641 -20.073 1.00 74.94 94 ARG A O 1
ATOM 694 N N . VAL A 1 95 ? 8.716 -10.962 -20.057 1.00 74.44 95 VAL A N 1
ATOM 695 C CA . VAL A 1 95 ? 8.451 -11.255 -21.472 1.00 74.44 95 VAL A CA 1
ATOM 696 C C . VAL A 1 95 ? 9.334 -10.380 -22.365 1.00 74.44 95 VAL A C 1
ATOM 698 O O . VAL A 1 95 ? 10.040 -10.914 -23.217 1.00 74.44 95 VAL A O 1
ATOM 701 N N . ALA A 1 96 ? 9.423 -9.072 -22.114 1.00 67.00 96 ALA A N 1
ATOM 702 C CA . ALA A 1 96 ? 10.339 -8.200 -22.853 1.00 67.00 96 ALA A CA 1
ATOM 703 C C . ALA A 1 96 ? 11.813 -8.618 -22.716 1.00 67.00 96 ALA A C 1
ATOM 705 O O . ALA A 1 96 ? 12.531 -8.645 -23.714 1.00 67.00 96 ALA A O 1
ATOM 706 N N . ARG A 1 97 ? 12.260 -9.032 -21.519 1.00 67.12 97 ARG A N 1
ATOM 707 C CA . ARG A 1 97 ? 13.612 -9.597 -21.330 1.00 67.12 97 ARG A CA 1
ATOM 708 C C . ARG A 1 97 ? 13.839 -10.850 -22.175 1.00 67.12 97 ARG A C 1
ATOM 710 O O . ARG A 1 97 ? 14.927 -11.018 -22.711 1.00 67.12 97 ARG A O 1
ATOM 717 N N . SER A 1 98 ? 12.839 -11.723 -22.310 1.00 68.69 98 SER A N 1
ATOM 718 C CA . SER A 1 98 ? 12.976 -12.948 -23.113 1.00 68.69 98 SER A CA 1
ATOM 719 C C . SER A 1 98 ? 13.215 -12.654 -24.597 1.00 68.69 98 SER A C 1
ATOM 721 O O . SER A 1 98 ? 13.951 -13.380 -25.262 1.00 68.69 98 SER A O 1
ATOM 723 N N . PHE A 1 99 ? 12.682 -11.535 -25.088 1.00 66.00 99 PHE A N 1
ATOM 724 C CA . PHE A 1 99 ? 12.921 -11.066 -26.445 1.00 66.00 99 PHE A CA 1
ATOM 725 C C . PHE A 1 99 ? 14.214 -10.247 -26.596 1.00 66.00 99 PHE A C 1
ATOM 727 O O . PHE A 1 99 ? 14.645 -10.009 -27.717 1.00 66.00 99 PHE A O 1
ATOM 734 N N . ALA A 1 100 ? 14.907 -9.881 -25.510 1.00 61.66 100 ALA A N 1
ATOM 735 C CA . ALA A 1 100 ? 16.194 -9.180 -25.590 1.00 61.66 100 ALA A CA 1
ATOM 736 C C . ALA A 1 100 ? 17.290 -10.007 -26.296 1.00 61.66 100 ALA A C 1
ATOM 738 O O . ALA A 1 100 ? 18.253 -9.444 -26.805 1.00 61.66 100 ALA A O 1
ATOM 739 N N . VAL A 1 101 ? 17.131 -11.333 -26.406 1.00 59.81 101 VAL A N 1
ATOM 740 C CA . VAL A 1 101 ? 18.015 -12.196 -27.215 1.00 59.81 101 VAL A CA 1
ATOM 741 C C . VAL A 1 101 ? 17.935 -11.842 -28.714 1.00 59.81 101 VAL A C 1
ATOM 743 O O . VAL A 1 101 ? 18.933 -11.952 -29.429 1.00 59.81 101 VAL A O 1
ATOM 746 N N . LEU A 1 102 ? 16.788 -11.330 -29.179 1.00 57.78 102 LEU A N 1
ATOM 747 C CA . LEU A 1 102 ? 16.571 -10.864 -30.557 1.00 57.78 102 LEU A CA 1
ATOM 748 C C . LEU A 1 102 ? 17.172 -9.475 -30.829 1.00 57.78 102 LEU A C 1
ATOM 750 O O . LEU A 1 102 ? 17.223 -9.065 -31.985 1.00 57.78 102 LEU A O 1
ATOM 754 N N . ARG A 1 103 ? 17.701 -8.775 -29.811 1.00 57.19 103 ARG A N 1
ATOM 755 C CA . ARG A 1 103 ? 18.359 -7.454 -29.948 1.00 57.19 103 ARG A CA 1
ATOM 756 C C . ARG A 1 103 ? 19.518 -7.469 -30.951 1.00 57.19 103 ARG A C 1
ATOM 758 O O . ARG A 1 103 ? 19.830 -6.455 -31.558 1.00 57.19 103 ARG A O 1
ATOM 765 N N . SER A 1 104 ? 20.144 -8.630 -31.144 1.00 58.56 104 SER A N 1
ATOM 766 C CA . SER A 1 104 ? 21.210 -8.834 -32.134 1.00 58.56 104 SER A CA 1
ATOM 767 C C . SER A 1 104 ? 20.710 -8.946 -33.582 1.00 58.56 104 SER A C 1
ATOM 769 O O . SER A 1 104 ? 21.518 -8.848 -34.501 1.00 58.56 104 SER A O 1
ATOM 771 N N . HIS A 1 105 ? 19.409 -9.173 -33.790 1.00 60.75 105 HIS A N 1
ATOM 772 C CA . HIS A 1 105 ? 18.805 -9.444 -35.098 1.00 60.75 105 HIS A CA 1
ATOM 773 C C . HIS A 1 105 ? 17.956 -8.273 -35.623 1.00 60.75 105 HIS A C 1
ATOM 775 O O . HIS A 1 105 ? 17.903 -8.086 -36.836 1.00 60.75 105 HIS A O 1
ATOM 781 N N . GLU A 1 106 ? 17.351 -7.456 -34.751 1.00 65.31 106 GLU A N 1
ATOM 782 C CA . GLU A 1 106 ? 16.540 -6.291 -35.144 1.00 65.31 106 GLU A CA 1
ATOM 783 C C . GLU A 1 106 ? 16.833 -5.067 -34.250 1.00 65.31 106 GLU A C 1
ATOM 785 O O . GLU A 1 106 ? 16.428 -5.045 -33.087 1.00 65.31 106 GLU A O 1
ATOM 790 N N . PRO A 1 107 ? 17.508 -4.017 -34.759 1.00 60.94 107 PRO A N 1
ATOM 791 C CA . PRO A 1 107 ? 17.824 -2.819 -33.973 1.00 60.94 107 PRO A CA 1
ATOM 792 C C . PRO A 1 107 ? 16.588 -1.968 -33.619 1.00 60.94 107 PRO A C 1
ATOM 794 O O . PRO A 1 107 ? 16.604 -1.267 -32.614 1.00 60.94 107 PRO A O 1
ATOM 797 N N . GLU A 1 108 ? 15.495 -2.070 -34.385 1.00 67.75 108 GLU A N 1
ATOM 798 C CA . GLU A 1 108 ? 14.214 -1.382 -34.112 1.00 67.75 108 GLU A CA 1
ATOM 799 C C . GLU A 1 108 ? 13.419 -2.022 -32.955 1.00 67.75 108 GLU A C 1
ATOM 801 O O . GLU A 1 108 ? 12.472 -1.437 -32.414 1.00 67.75 108 GLU A O 1
ATOM 806 N N . PHE A 1 109 ? 13.812 -3.230 -32.540 1.00 66.56 109 PHE A N 1
ATOM 807 C CA . PHE A 1 109 ? 13.153 -3.962 -31.465 1.00 66.56 109 PHE A CA 1
ATOM 808 C C . PHE A 1 109 ? 13.244 -3.218 -30.126 1.00 66.56 109 PHE A C 1
ATOM 810 O O . PHE A 1 109 ? 12.293 -3.198 -29.343 1.00 66.56 109 PHE A O 1
ATOM 817 N N . GLU A 1 110 ? 14.372 -2.560 -29.862 1.00 65.31 110 GLU A N 1
ATOM 818 C CA . GLU A 1 110 ? 14.595 -1.850 -28.605 1.00 65.31 110 GLU A CA 1
ATOM 819 C C . GLU A 1 110 ? 13.728 -0.595 -28.471 1.00 65.31 110 GLU A C 1
ATOM 821 O O . GLU A 1 110 ? 13.156 -0.361 -27.404 1.00 65.31 110 GLU A O 1
ATOM 826 N N . ASP A 1 111 ? 13.564 0.164 -29.556 1.00 69.62 111 ASP A N 1
ATOM 827 C CA . ASP A 1 111 ? 12.670 1.323 -29.586 1.00 69.62 111 ASP A CA 1
ATOM 828 C C . ASP A 1 111 ? 11.214 0.891 -29.377 1.00 69.62 111 ASP A C 1
ATOM 830 O O . ASP A 1 111 ? 10.489 1.504 -28.590 1.00 69.62 111 ASP A O 1
ATOM 834 N N . THR A 1 112 ? 10.818 -0.238 -29.973 1.00 70.00 112 THR A N 1
ATOM 835 C CA . THR A 1 112 ? 9.488 -0.833 -29.779 1.00 70.00 112 THR A CA 1
ATOM 836 C C . THR A 1 112 ? 9.256 -1.231 -28.318 1.00 70.00 112 THR A C 1
ATOM 838 O O . THR A 1 112 ? 8.216 -0.913 -27.738 1.00 70.00 112 THR A O 1
ATOM 841 N N . VAL A 1 113 ? 10.234 -1.882 -27.676 1.00 67.06 113 VAL A N 1
ATOM 842 C CA . VAL A 1 113 ? 10.162 -2.235 -26.246 1.00 67.06 113 VAL A CA 1
ATOM 843 C C . VAL A 1 113 ? 10.148 -0.984 -25.365 1.00 67.06 113 VAL A C 1
ATOM 845 O O . VAL A 1 113 ? 9.436 -0.952 -24.359 1.00 67.06 113 VAL A O 1
ATOM 848 N N . HIS A 1 114 ? 10.896 0.058 -25.729 1.00 69.31 114 HIS A N 1
ATOM 849 C CA . HIS A 1 114 ? 10.935 1.312 -24.986 1.00 69.31 114 HIS A CA 1
ATOM 850 C C . HIS A 1 114 ? 9.600 2.067 -25.052 1.00 69.31 114 HIS A C 1
ATOM 852 O O . HIS A 1 114 ? 9.086 2.489 -24.012 1.00 69.31 114 HIS A O 1
ATOM 858 N N . GLU A 1 115 ? 9.002 2.204 -26.238 1.00 70.94 115 GLU A N 1
ATOM 859 C CA . GLU A 1 115 ? 7.671 2.802 -26.406 1.00 70.94 115 GLU A CA 1
ATOM 860 C C . GLU A 1 115 ? 6.591 1.991 -25.694 1.00 70.94 115 GLU A C 1
ATOM 862 O O . GLU A 1 115 ? 5.754 2.547 -24.972 1.00 70.94 115 GLU A O 1
ATOM 867 N N . TRP A 1 116 ? 6.656 0.667 -25.820 1.00 70.56 116 TRP A N 1
ATOM 868 C CA . TRP A 1 116 ? 5.764 -0.236 -25.114 1.00 70.56 116 TRP A CA 1
ATOM 869 C C . TRP A 1 116 ? 5.876 -0.049 -23.598 1.00 70.56 116 TRP A C 1
ATOM 871 O O . TRP A 1 116 ? 4.869 0.194 -22.936 1.00 70.56 116 TRP A O 1
ATOM 881 N N . TRP A 1 117 ? 7.086 -0.031 -23.034 1.00 69.50 117 TRP A N 1
ATOM 882 C CA . TRP A 1 117 ? 7.302 0.199 -21.601 1.00 69.50 117 TRP A CA 1
ATOM 883 C C . TRP A 1 117 ? 6.843 1.588 -21.139 1.00 69.50 117 TRP A C 1
ATOM 885 O O . TRP A 1 117 ? 6.292 1.739 -20.043 1.00 69.50 117 TRP A O 1
ATOM 895 N N . LYS A 1 118 ? 7.027 2.613 -21.978 1.00 70.44 118 LYS A N 1
ATOM 896 C CA . LYS A 1 118 ? 6.551 3.977 -21.720 1.00 70.44 118 LYS A CA 1
ATOM 897 C C . LYS A 1 118 ? 5.026 4.028 -21.598 1.00 70.44 118 LYS A C 1
ATOM 899 O O . LYS A 1 118 ? 4.528 4.739 -20.726 1.00 70.44 118 LYS A O 1
ATOM 904 N N . SER A 1 119 ? 4.292 3.235 -22.382 1.00 71.62 119 SER A N 1
ATOM 905 C CA . SER A 1 119 ? 2.825 3.153 -22.287 1.00 71.62 119 SER A CA 1
ATOM 906 C C . SER A 1 119 ? 2.334 2.631 -20.922 1.00 71.62 119 SER A C 1
ATOM 908 O O . SER A 1 119 ? 1.312 3.091 -20.412 1.00 71.62 119 SER A O 1
ATOM 910 N N . PHE A 1 120 ? 3.112 1.768 -20.254 1.00 68.00 120 PHE A N 1
ATOM 911 C CA . PHE A 1 120 ? 2.800 1.261 -18.909 1.00 68.00 120 PHE A CA 1
ATOM 912 C C . PHE A 1 120 ? 3.213 2.199 -17.774 1.00 68.00 120 PHE A C 1
ATOM 914 O O . PHE A 1 120 ? 2.792 1.999 -16.630 1.00 68.00 120 PHE A O 1
ATOM 921 N N . ALA A 1 121 ? 4.016 3.229 -18.051 1.00 70.12 121 ALA A N 1
ATOM 922 C CA . ALA A 1 121 ? 4.546 4.109 -17.016 1.00 70.12 121 ALA A CA 1
ATOM 923 C C . ALA A 1 121 ? 3.428 4.787 -16.212 1.00 70.12 121 ALA A C 1
ATOM 925 O O . ALA A 1 121 ? 3.498 4.817 -14.986 1.00 70.12 121 ALA A O 1
ATOM 926 N N . GLN A 1 122 ? 2.367 5.256 -16.875 1.00 71.44 122 GLN A N 1
ATOM 927 C CA . GLN A 1 122 ? 1.248 5.919 -16.204 1.00 71.44 122 GLN A CA 1
ATOM 928 C C . GLN A 1 122 ? 0.449 4.958 -15.315 1.00 71.44 122 GLN A C 1
ATOM 930 O O . GLN A 1 122 ? 0.115 5.301 -14.182 1.00 71.44 122 GLN A O 1
ATOM 935 N N . ILE A 1 123 ? 0.193 3.737 -15.794 1.00 75.12 123 ILE A N 1
ATOM 936 C CA . ILE A 1 123 ? -0.511 2.696 -15.031 1.00 75.12 123 ILE A CA 1
ATOM 937 C C . ILE A 1 123 ? 0.294 2.332 -13.777 1.00 75.12 123 ILE A C 1
ATOM 939 O O . ILE A 1 123 ? -0.251 2.306 -12.674 1.00 75.12 123 ILE A O 1
ATOM 943 N N . ARG A 1 124 ? 1.608 2.133 -13.931 1.00 74.69 124 ARG A N 1
ATOM 944 C CA . ARG A 1 124 ? 2.532 1.859 -12.826 1.00 74.69 124 ARG A CA 1
ATOM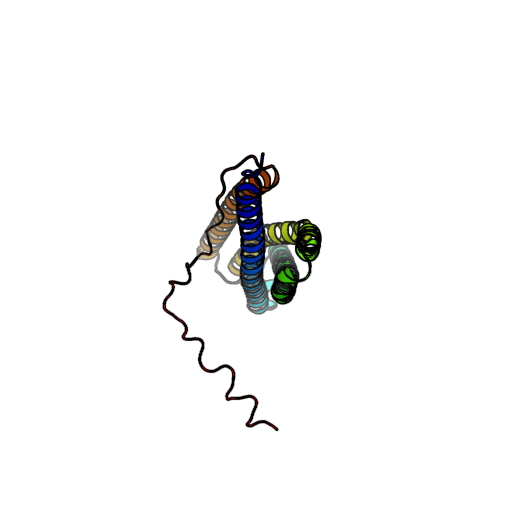 945 C C . ARG A 1 124 ? 2.565 2.998 -11.812 1.00 74.69 124 ARG A C 1
ATOM 947 O O . ARG A 1 124 ? 2.458 2.753 -10.616 1.00 74.69 124 ARG A O 1
ATOM 954 N N . THR A 1 125 ? 2.698 4.240 -12.270 1.00 76.94 125 THR A N 1
ATOM 955 C CA . THR A 1 125 ? 2.709 5.413 -11.390 1.00 76.94 125 THR A CA 1
ATOM 956 C C . THR A 1 125 ? 1.406 5.516 -10.600 1.00 76.94 125 THR A C 1
ATOM 958 O O . THR A 1 125 ? 1.447 5.707 -9.387 1.00 76.94 125 THR A O 1
ATOM 961 N N . ASN A 1 126 ? 0.258 5.302 -11.248 1.00 79.00 126 ASN A N 1
ATOM 962 C CA . ASN A 1 126 ? -1.035 5.286 -10.567 1.00 79.00 126 ASN A CA 1
ATOM 963 C C . ASN A 1 126 ? -1.122 4.167 -9.519 1.00 79.00 126 ASN A C 1
ATOM 965 O O . ASN A 1 126 ? -1.625 4.413 -8.426 1.00 79.00 126 ASN A O 1
ATOM 969 N N . ALA A 1 127 ? -0.597 2.971 -9.807 1.00 82.25 127 ALA A N 1
ATOM 970 C CA . ALA A 1 127 ? -0.547 1.871 -8.842 1.00 82.25 127 ALA A CA 1
ATOM 971 C C . ALA A 1 127 ? 0.335 2.200 -7.626 1.00 82.25 127 ALA A C 1
ATOM 973 O O . ALA A 1 127 ? -0.072 1.954 -6.494 1.00 82.25 127 ALA A O 1
ATOM 974 N N . VAL A 1 128 ? 1.496 2.831 -7.829 1.00 82.75 128 VAL A N 1
ATOM 975 C CA . VAL A 1 128 ? 2.358 3.289 -6.724 1.00 82.75 128 VAL A CA 1
ATOM 976 C C . VAL A 1 128 ? 1.629 4.307 -5.844 1.00 82.75 128 VAL A C 1
ATOM 978 O O . VAL A 1 128 ? 1.646 4.180 -4.622 1.00 82.75 128 VAL A O 1
ATOM 981 N N . PHE A 1 129 ? 0.923 5.279 -6.430 1.00 83.81 129 PHE A N 1
ATOM 982 C CA . PHE A 1 129 ? 0.112 6.216 -5.646 1.00 83.81 129 PHE A CA 1
ATOM 983 C C . PHE A 1 129 ? -1.010 5.510 -4.885 1.00 83.81 129 PHE A C 1
ATOM 985 O O . PHE A 1 129 ? -1.217 5.784 -3.704 1.00 83.81 129 PHE A O 1
ATOM 992 N N . LEU A 1 130 ? -1.703 4.568 -5.529 1.00 85.31 130 LEU A N 1
ATOM 993 C CA . LEU A 1 130 ? -2.753 3.786 -4.883 1.00 85.31 130 LEU A CA 1
ATOM 994 C C . LEU A 1 130 ? -2.205 2.999 -3.681 1.00 85.31 130 LEU A C 1
ATOM 996 O O . LEU A 1 130 ? -2.837 2.968 -2.627 1.00 85.31 130 LEU A O 1
ATOM 1000 N N . PHE A 1 131 ? -1.003 2.428 -3.808 1.00 87.69 131 PHE A N 1
ATOM 1001 C CA . PHE A 1 131 ? -0.305 1.763 -2.710 1.00 87.69 131 PHE A CA 1
ATOM 1002 C C . PHE A 1 131 ? -0.010 2.726 -1.560 1.00 87.69 131 PHE A C 1
ATOM 1004 O O . PHE A 1 131 ? -0.354 2.433 -0.415 1.00 87.69 131 PHE A O 1
ATOM 1011 N N . ILE A 1 132 ? 0.556 3.899 -1.856 1.00 87.12 132 ILE A N 1
ATOM 1012 C CA . ILE A 1 132 ? 0.862 4.923 -0.847 1.00 87.12 132 ILE A CA 1
ATOM 1013 C C . ILE A 1 132 ? -0.408 5.327 -0.084 1.00 87.12 132 ILE A C 1
ATOM 1015 O O . ILE A 1 132 ? -0.377 5.429 1.141 1.00 87.12 132 ILE A O 1
ATOM 1019 N N . TYR A 1 133 ? -1.541 5.488 -0.774 1.00 86.75 133 TYR A N 1
ATOM 1020 C CA . TYR A 1 133 ? -2.824 5.798 -0.134 1.00 86.75 133 TYR A CA 1
ATOM 1021 C C . TYR A 1 133 ? -3.448 4.615 0.617 1.00 86.75 133 TYR A C 1
ATOM 1023 O O . TYR A 1 133 ? -4.210 4.836 1.555 1.00 86.75 133 TYR A O 1
ATOM 1031 N N . SER A 1 134 ? -3.109 3.369 0.277 1.00 89.44 134 SER A N 1
ATOM 1032 C CA . SER A 1 134 ? -3.594 2.190 1.009 1.00 89.44 134 SER A CA 1
ATOM 1033 C C . SER A 1 134 ? -3.005 2.075 2.423 1.00 89.44 134 SER A C 1
ATOM 1035 O O . SER A 1 134 ? -3.659 1.533 3.314 1.00 89.44 134 SER A O 1
ATOM 1037 N N . ILE A 1 135 ? -1.811 2.639 2.653 1.00 90.06 135 ILE A N 1
ATOM 1038 C CA . ILE A 1 135 ? -1.093 2.620 3.938 1.00 90.06 135 ILE A CA 1
ATOM 1039 C C . ILE A 1 135 ? -1.896 3.314 5.055 1.00 90.06 135 ILE A C 1
ATOM 1041 O O . ILE A 1 135 ? -2.211 2.656 6.045 1.00 90.06 135 ILE A O 1
ATOM 1045 N N . PRO A 1 136 ? -2.278 4.606 4.960 1.00 89.69 136 PRO A N 1
ATOM 1046 C CA . PRO A 1 136 ? -3.041 5.252 6.027 1.00 89.69 136 PRO A CA 1
ATOM 1047 C C . PRO A 1 136 ? -4.391 4.565 6.259 1.00 89.69 136 PRO A C 1
ATOM 1049 O O . PRO A 1 136 ? -4.813 4.415 7.402 1.00 89.69 136 PRO A O 1
ATOM 1052 N N . VAL A 1 137 ? -5.037 4.075 5.197 1.00 91.56 137 VAL A N 1
ATOM 1053 C CA . VAL A 1 137 ? -6.305 3.340 5.295 1.00 91.56 137 VAL A CA 1
ATOM 1054 C C . VAL A 1 137 ? -6.124 2.018 6.062 1.00 91.56 137 VAL A C 1
ATOM 1056 O O . VAL A 1 137 ? -6.953 1.681 6.906 1.00 91.56 137 VAL A O 1
ATOM 1059 N N . PHE A 1 138 ? -5.013 1.308 5.847 1.00 93.56 138 PHE A N 1
ATOM 1060 C C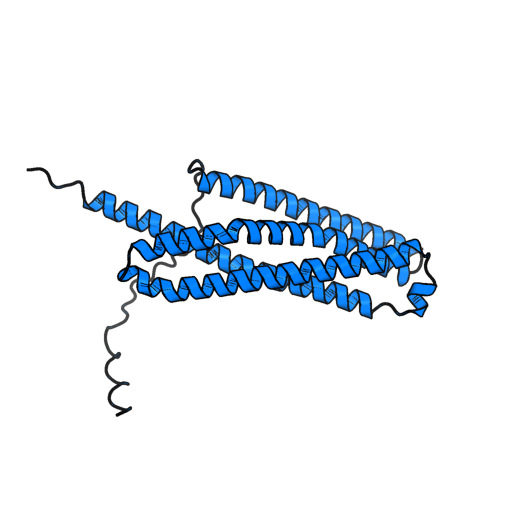A . PHE A 1 138 ? -4.639 0.118 6.618 1.00 93.56 138 PHE A CA 1
ATOM 1061 C C . PHE A 1 138 ? -4.461 0.427 8.111 1.00 93.56 138 PHE A C 1
ATOM 1063 O O . PHE A 1 138 ? -5.020 -0.265 8.963 1.00 93.56 138 PHE A O 1
ATOM 1070 N N . PHE A 1 139 ? -3.729 1.492 8.448 1.00 93.25 139 PHE A N 1
ATOM 1071 C CA . PHE A 1 139 ? -3.515 1.873 9.848 1.00 93.25 139 PHE A CA 1
ATOM 1072 C C . PHE A 1 139 ? -4.805 2.321 10.541 1.00 93.25 139 PHE A C 1
ATOM 1074 O O . PHE A 1 139 ? -4.991 2.015 11.719 1.00 93.25 139 PHE A O 1
ATOM 1081 N N . VAL A 1 140 ? -5.731 2.958 9.817 1.00 92.38 140 VAL A N 1
ATOM 1082 C CA . VAL A 1 140 ? -7.080 3.248 10.327 1.00 92.38 140 VAL A CA 1
ATOM 1083 C C . VAL A 1 140 ? -7.836 1.952 10.640 1.00 92.38 140 VAL A C 1
ATOM 1085 O O . VAL A 1 140 ? -8.435 1.856 11.710 1.00 92.38 140 VAL A O 1
ATOM 1088 N N . SER A 1 141 ? -7.762 0.934 9.775 1.00 93.56 141 SER A N 1
ATOM 1089 C CA . SER A 1 141 ? -8.364 -0.384 10.039 1.00 93.56 141 SER A CA 1
ATOM 1090 C C . SER A 1 141 ? -7.784 -1.022 11.311 1.00 93.56 141 SER A C 1
ATOM 1092 O O . SER A 1 141 ? -8.531 -1.434 12.199 1.00 93.56 141 SER A O 1
ATOM 1094 N N . MET A 1 142 ? -6.458 -0.998 11.480 1.00 93.31 142 MET A N 1
ATOM 1095 C CA . MET A 1 142 ? -5.785 -1.534 12.674 1.00 93.31 142 MET A CA 1
ATOM 1096 C C . MET A 1 142 ? -6.104 -0.742 13.954 1.00 93.31 142 MET A C 1
ATOM 1098 O O . MET A 1 142 ? -6.275 -1.326 15.030 1.00 93.31 142 MET A O 1
ATOM 1102 N N . ALA A 1 143 ? -6.240 0.583 13.856 1.00 92.44 143 ALA A N 1
ATOM 1103 C CA . ALA A 1 143 ? -6.708 1.417 14.960 1.00 92.44 143 ALA A CA 1
ATOM 1104 C C . ALA A 1 143 ? -8.152 1.062 15.354 1.00 92.44 143 ALA A C 1
ATOM 1106 O O . ALA A 1 143 ? -8.458 0.956 16.542 1.00 92.44 143 ALA A O 1
ATOM 1107 N N . CYS A 1 144 ? -9.024 0.789 14.378 1.00 92.62 144 CYS A N 1
ATOM 1108 C CA . CYS A 1 144 ? -10.381 0.313 14.645 1.00 92.62 144 CYS A CA 1
ATOM 1109 C C . CYS A 1 144 ? -10.386 -1.063 15.328 1.00 92.62 144 CYS A C 1
ATOM 1111 O O . CYS A 1 144 ? -11.123 -1.253 16.291 1.00 92.62 144 CYS A O 1
ATOM 1113 N N . ILE A 1 145 ? -9.525 -1.999 14.911 1.00 93.44 145 ILE A N 1
ATOM 1114 C CA . ILE A 1 145 ? -9.376 -3.302 15.588 1.00 93.44 145 ILE A CA 1
ATOM 1115 C C . ILE A 1 145 ? -8.961 -3.103 17.050 1.00 93.44 145 ILE A C 1
ATOM 1117 O O . ILE A 1 145 ? -9.501 -3.755 17.943 1.00 93.44 145 ILE A O 1
ATOM 1121 N N . SER A 1 146 ? -8.055 -2.160 17.312 1.00 91.62 146 SER A N 1
ATOM 1122 C CA . SER A 1 146 ? -7.623 -1.827 18.674 1.00 91.62 146 SER A CA 1
ATOM 1123 C C . SER A 1 146 ? -8.769 -1.267 19.524 1.00 91.62 146 SER A C 1
ATOM 1125 O O . SER A 1 146 ? -8.875 -1.608 20.699 1.00 91.62 146 SER A O 1
ATOM 1127 N N . LEU A 1 147 ? -9.661 -0.462 18.935 1.00 90.44 147 LEU A N 1
ATOM 1128 C CA . LEU A 1 147 ? -10.885 0.035 19.584 1.00 90.44 147 LEU A CA 1
ATOM 1129 C C . LEU A 1 147 ? -11.902 -1.070 19.892 1.00 90.44 147 LEU A C 1
ATOM 1131 O O . LEU A 1 147 ? -12.664 -0.943 20.845 1.00 90.44 147 LEU A O 1
ATOM 1135 N N . ILE A 1 148 ? -11.912 -2.141 19.101 1.00 90.75 148 ILE A N 1
ATOM 1136 C CA . ILE A 1 148 ? -12.839 -3.264 19.271 1.00 90.75 148 ILE A CA 1
ATOM 1137 C C . ILE A 1 148 ? -12.314 -4.271 20.303 1.00 90.75 148 ILE A C 1
ATOM 1139 O O . ILE A 1 148 ? -13.081 -4.787 21.113 1.00 90.75 148 ILE A O 1
ATOM 1143 N N . LYS A 1 149 ? -11.010 -4.569 20.277 1.00 90.88 149 LYS A N 1
ATOM 1144 C CA . LYS A 1 149 ? -10.413 -5.669 21.050 1.00 90.88 149 LYS A CA 1
ATOM 1145 C C . LYS A 1 149 ? -9.832 -5.251 22.400 1.00 90.88 149 LYS A C 1
ATOM 1147 O O . LYS A 1 149 ? -9.726 -6.097 23.286 1.00 90.88 149 LYS A O 1
ATOM 1152 N N . LEU A 1 150 ? -9.406 -3.997 22.564 1.00 89.12 150 LEU A N 1
ATOM 1153 C CA . LEU A 1 150 ? -8.698 -3.560 23.770 1.00 89.12 150 LEU A CA 1
ATOM 1154 C C . LEU A 1 150 ? -9.607 -2.792 24.739 1.00 89.12 150 LEU A C 1
ATOM 1156 O O . LEU A 1 150 ? -10.476 -2.033 24.311 1.00 89.12 150 LEU A O 1
ATOM 1160 N N . PRO A 1 151 ? -9.367 -2.904 26.058 1.00 85.69 151 PRO A N 1
ATOM 1161 C CA . PRO A 1 151 ? -10.006 -2.033 27.038 1.00 85.69 151 PRO A CA 1
ATOM 1162 C C . PRO A 1 151 ? -9.507 -0.582 26.910 1.00 85.69 151 PRO A C 1
ATOM 1164 O O . PRO A 1 151 ? -8.410 -0.329 26.412 1.00 85.69 151 PRO A O 1
ATOM 1167 N N . ALA A 1 152 ? -10.294 0.382 27.405 1.00 80.00 152 ALA A N 1
ATOM 1168 C CA . ALA A 1 152 ? -10.112 1.819 27.148 1.00 80.00 152 ALA A CA 1
ATOM 1169 C C . ALA A 1 152 ? -8.696 2.367 27.432 1.00 80.00 152 ALA A C 1
ATOM 1171 O O . ALA A 1 152 ? -8.194 3.185 26.666 1.00 80.00 152 ALA A O 1
ATOM 1172 N N . GLY A 1 153 ? -8.032 1.896 28.495 1.00 81.56 153 GLY A N 1
ATOM 1173 C CA . GLY A 1 153 ? -6.675 2.321 28.865 1.00 81.56 153 GLY A CA 1
ATOM 1174 C C . GLY A 1 153 ? -5.615 2.019 27.792 1.00 81.56 153 GLY A C 1
ATOM 1175 O O . GLY A 1 153 ? -5.087 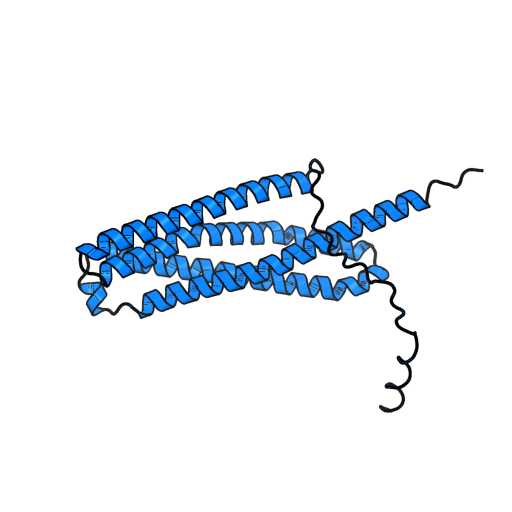2.952 27.185 1.00 81.56 153 GLY A O 1
ATOM 1176 N N . PRO A 1 154 ? -5.295 0.738 27.516 1.00 84.75 154 PRO A N 1
ATOM 1177 C CA . PRO A 1 154 ? -4.332 0.376 26.470 1.00 84.75 154 PRO A CA 1
ATOM 1178 C C . PRO A 1 154 ? -4.812 0.735 25.059 1.00 84.75 154 PRO A C 1
ATOM 1180 O O . PRO A 1 154 ? -3.987 0.914 24.166 1.00 84.75 154 PRO A O 1
ATOM 1183 N N . CYS A 1 155 ? -6.123 0.878 24.852 1.00 88.06 155 CYS A N 1
ATOM 1184 C CA . CYS A 1 155 ? -6.691 1.246 23.564 1.00 88.06 155 CYS A CA 1
ATOM 1185 C C . CYS A 1 155 ? -6.207 2.620 23.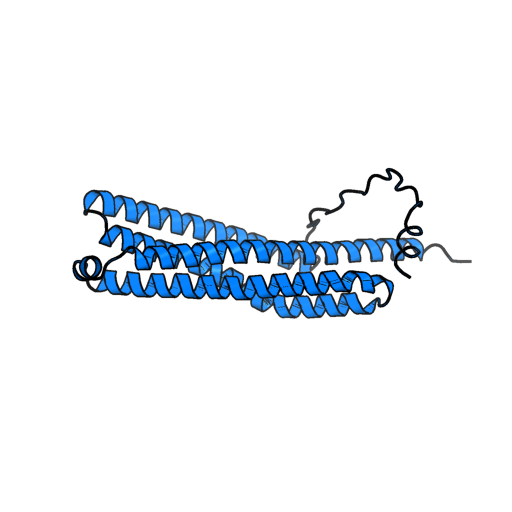071 1.00 88.06 155 CYS A C 1
ATOM 1187 O O . CYS A 1 155 ? -5.736 2.726 21.941 1.00 88.06 155 CYS A O 1
ATOM 1189 N N . ILE A 1 156 ? -6.253 3.658 23.915 1.00 87.69 156 ILE A N 1
ATOM 1190 C CA . ILE A 1 156 ? -5.836 5.019 23.526 1.00 87.69 156 ILE A CA 1
ATOM 1191 C C . ILE A 1 156 ? -4.361 5.035 23.109 1.00 87.69 156 ILE A C 1
ATOM 1193 O O . ILE A 1 156 ? -3.999 5.651 22.106 1.00 87.69 156 ILE A O 1
ATOM 1197 N N . VAL A 1 157 ? -3.517 4.313 23.851 1.00 88.75 157 VAL A N 1
ATOM 1198 C CA . VAL A 1 157 ? -2.085 4.195 23.553 1.00 88.75 157 VAL A CA 1
ATOM 1199 C C . VAL A 1 157 ? -1.866 3.449 22.235 1.00 88.75 157 VAL A C 1
ATOM 1201 O O . VAL A 1 157 ? -1.114 3.925 21.389 1.00 88.75 157 VAL A O 1
ATOM 1204 N N . ALA A 1 158 ? -2.556 2.324 22.023 1.00 88.88 158 ALA A N 1
ATOM 1205 C CA . ALA A 1 158 ? -2.456 1.547 20.789 1.00 88.88 158 ALA A CA 1
ATOM 1206 C C . ALA A 1 158 ? -2.901 2.355 19.561 1.00 88.88 158 ALA A C 1
ATOM 1208 O O . ALA A 1 158 ? -2.185 2.398 18.564 1.00 88.88 158 ALA A O 1
ATOM 1209 N N . VAL A 1 159 ? -4.036 3.056 19.649 1.00 90.12 159 VAL A N 1
ATOM 1210 C CA . VAL A 1 159 ? -4.528 3.941 18.583 1.00 90.12 159 VAL A CA 1
ATOM 1211 C C . VAL A 1 159 ? -3.524 5.058 18.303 1.00 90.12 159 VAL A C 1
ATOM 1213 O O . VAL A 1 159 ? -3.197 5.299 17.144 1.00 90.12 159 VAL A O 1
ATOM 1216 N N . GLY A 1 160 ? -2.985 5.702 19.343 1.00 87.38 160 GLY A N 1
ATOM 1217 C CA . GLY A 1 160 ? -1.971 6.747 19.193 1.00 87.38 160 GLY A CA 1
ATOM 1218 C C . GLY A 1 160 ? -0.716 6.252 18.472 1.00 87.38 160 GLY A C 1
ATOM 1219 O O . GLY A 1 160 ? -0.260 6.891 17.525 1.00 87.38 160 GLY A O 1
ATOM 1220 N N . ILE A 1 161 ? -0.196 5.085 18.865 1.00 92.38 161 ILE A N 1
ATOM 1221 C CA . ILE A 1 161 ? 0.987 4.473 18.242 1.00 92.38 161 ILE A CA 1
ATOM 1222 C C . ILE A 1 161 ? 0.704 4.087 16.790 1.00 92.38 161 ILE A C 1
ATOM 1224 O O . ILE A 1 161 ? 1.515 4.386 15.919 1.00 92.38 161 ILE A O 1
ATOM 1228 N N . LEU A 1 162 ? -0.438 3.456 16.509 1.00 89.81 162 LEU A N 1
ATOM 1229 C CA . LEU A 1 162 ? -0.796 3.030 15.155 1.00 89.81 162 LEU A CA 1
ATOM 1230 C C . LEU A 1 162 ? -0.988 4.221 14.215 1.00 89.81 162 LEU A C 1
ATOM 1232 O O . LEU A 1 162 ? -0.489 4.197 13.093 1.00 89.81 162 LEU A O 1
ATOM 1236 N N . MET A 1 163 ? -1.645 5.286 14.674 1.00 90.75 163 MET A N 1
ATOM 1237 C CA . MET A 1 163 ? -1.820 6.500 13.876 1.00 90.75 163 MET A CA 1
ATOM 1238 C C . MET A 1 163 ? -0.490 7.228 13.653 1.00 90.75 163 MET A C 1
ATOM 1240 O O . MET A 1 163 ? -0.220 7.664 12.535 1.00 90.75 163 MET A O 1
ATOM 1244 N N . ALA A 1 164 ? 0.367 7.320 14.676 1.00 90.06 164 ALA A N 1
ATOM 1245 C CA . ALA A 1 164 ? 1.696 7.915 14.544 1.00 90.06 164 ALA A CA 1
ATOM 1246 C C . ALA A 1 164 ? 2.599 7.103 13.602 1.00 90.06 164 ALA A C 1
ATOM 1248 O O . ALA A 1 164 ? 3.266 7.681 12.745 1.00 90.06 164 ALA A O 1
ATOM 1249 N N . ALA A 1 165 ? 2.581 5.772 13.711 1.00 88.62 165 ALA A N 1
ATOM 1250 C CA . ALA A 1 165 ? 3.313 4.877 12.821 1.00 88.62 165 ALA A CA 1
ATOM 1251 C C . ALA A 1 165 ? 2.809 4.998 11.378 1.00 88.62 165 ALA A C 1
ATOM 1253 O O . ALA A 1 165 ? 3.613 5.164 10.463 1.00 88.62 165 ALA A O 1
ATOM 1254 N N . GLY A 1 166 ? 1.490 4.998 11.172 1.00 85.00 166 GLY A N 1
ATOM 1255 C CA . GLY A 1 166 ? 0.896 5.182 9.852 1.00 85.00 166 GLY A CA 1
ATOM 1256 C C . GLY A 1 166 ? 1.256 6.524 9.227 1.00 85.00 166 GLY A C 1
ATOM 1257 O O . GLY A 1 166 ? 1.638 6.568 8.059 1.00 85.00 166 GLY A O 1
ATOM 1258 N N . LEU A 1 167 ? 1.217 7.605 10.010 1.00 89.75 167 LEU A N 1
ATOM 1259 C CA . LEU A 1 167 ? 1.623 8.932 9.554 1.00 89.75 167 LEU A CA 1
ATOM 1260 C C . LEU A 1 167 ? 3.117 8.987 9.214 1.00 89.75 167 LEU A C 1
ATOM 1262 O O . LEU A 1 167 ? 3.481 9.543 8.181 1.00 89.75 167 LEU A O 1
ATOM 1266 N N . ALA A 1 168 ? 3.976 8.388 10.043 1.00 88.44 168 ALA A N 1
ATOM 1267 C CA . ALA A 1 168 ? 5.413 8.335 9.799 1.00 88.44 168 ALA A CA 1
ATOM 1268 C C . ALA A 1 168 ? 5.739 7.562 8.513 1.00 88.44 168 ALA A C 1
ATOM 1270 O O . ALA A 1 168 ? 6.479 8.066 7.671 1.00 88.44 168 ALA A O 1
ATOM 1271 N N . VAL A 1 169 ? 5.148 6.377 8.318 1.00 86.25 169 VAL A N 1
ATOM 1272 C CA . VAL A 1 169 ? 5.344 5.571 7.101 1.00 86.25 169 VAL A CA 1
ATOM 1273 C C . VAL A 1 169 ? 4.811 6.306 5.873 1.00 86.25 169 VAL A C 1
ATOM 1275 O O . VAL A 1 169 ? 5.500 6.380 4.859 1.00 86.25 169 VAL A O 1
ATOM 1278 N N . PHE A 1 170 ? 3.619 6.897 5.963 1.00 85.94 170 PHE A N 1
ATOM 1279 C CA . PHE A 1 170 ? 3.041 7.677 4.872 1.00 85.94 170 PHE A CA 1
ATOM 1280 C C . PHE A 1 170 ? 3.925 8.872 4.498 1.00 85.94 170 PHE A C 1
ATOM 1282 O O . PHE A 1 170 ? 4.189 9.096 3.319 1.00 85.94 170 PHE A O 1
ATOM 1289 N N . HIS A 1 171 ? 4.446 9.601 5.487 1.00 86.12 171 HIS A N 1
ATOM 1290 C CA . HIS A 1 171 ? 5.332 10.733 5.241 1.00 86.12 171 HIS A CA 1
ATOM 1291 C C . HIS A 1 171 ? 6.657 10.302 4.599 1.00 86.12 171 HIS A C 1
ATOM 1293 O O . HIS A 1 171 ? 7.090 10.924 3.632 1.00 86.12 171 HIS A O 1
ATOM 1299 N N . GLN A 1 172 ? 7.263 9.207 5.069 1.00 85.75 172 GLN A N 1
ATOM 1300 C CA . GLN A 1 172 ? 8.473 8.645 4.460 1.00 85.75 172 GLN A CA 1
ATOM 1301 C C . GLN A 1 172 ? 8.229 8.216 3.008 1.00 85.75 172 GLN A C 1
ATOM 1303 O O . GLN A 1 172 ? 9.021 8.540 2.128 1.00 85.75 172 GLN A O 1
ATOM 1308 N N . LEU A 1 173 ? 7.106 7.548 2.732 1.00 80.69 173 LEU A N 1
ATOM 1309 C CA . LEU A 1 173 ? 6.741 7.145 1.374 1.00 80.69 173 LEU A CA 1
ATOM 1310 C C . LEU A 1 173 ? 6.500 8.344 0.453 1.00 80.69 173 LEU A C 1
ATOM 1312 O O . LEU A 1 173 ? 6.916 8.300 -0.701 1.00 80.69 173 LEU A O 1
ATOM 1316 N N . LEU A 1 174 ? 5.879 9.418 0.948 1.00 81.31 174 LEU A N 1
ATOM 1317 C CA . LEU A 1 174 ? 5.723 10.656 0.184 1.00 81.31 174 LEU A CA 1
ATOM 1318 C C . LEU A 1 174 ? 7.073 11.307 -0.125 1.00 81.31 174 LEU A C 1
ATOM 1320 O O . LEU A 1 174 ? 7.314 11.652 -1.277 1.00 81.31 174 LEU A O 1
ATOM 1324 N N . LEU A 1 175 ? 7.968 11.413 0.862 1.00 82.75 175 LEU A N 1
ATOM 1325 C CA . LEU A 1 175 ? 9.308 11.975 0.666 1.00 82.75 175 LEU A CA 1
ATOM 1326 C C . LEU A 1 175 ? 10.114 11.173 -0.359 1.00 82.75 175 LEU A C 1
ATOM 1328 O O . LEU A 1 175 ? 10.716 11.751 -1.262 1.00 82.75 175 LEU A O 1
ATOM 1332 N N . VAL A 1 176 ? 10.098 9.841 -0.252 1.00 78.00 176 VAL A N 1
ATOM 1333 C CA . VAL A 1 176 ? 10.765 8.958 -1.217 1.00 78.00 176 VAL A CA 1
ATOM 1334 C C . VAL A 1 176 ? 10.131 9.093 -2.598 1.00 78.00 176 VAL A C 1
ATOM 1336 O O . VAL A 1 176 ? 10.854 9.173 -3.587 1.00 78.00 176 VAL A O 1
ATOM 1339 N N . ASN A 1 177 ? 8.802 9.160 -2.687 1.00 77.81 177 ASN A N 1
ATOM 1340 C CA . ASN A 1 177 ? 8.102 9.325 -3.956 1.00 77.81 177 ASN A CA 1
ATOM 1341 C C . ASN A 1 177 ? 8.414 10.672 -4.621 1.00 77.81 177 ASN A C 1
ATOM 1343 O O . ASN A 1 177 ? 8.641 10.706 -5.827 1.00 77.81 177 ASN A O 1
ATOM 1347 N N . ASP A 1 178 ? 8.486 11.764 -3.860 1.00 76.19 178 ASP A N 1
ATOM 1348 C CA . ASP A 1 178 ? 8.875 13.077 -4.379 1.00 76.19 178 ASP A CA 1
ATOM 1349 C C . ASP A 1 178 ? 10.333 13.079 -4.848 1.00 76.19 178 ASP A C 1
ATOM 1351 O O . ASP A 1 178 ? 10.621 13.538 -5.956 1.00 76.19 178 ASP A O 1
ATOM 1355 N N . LEU A 1 179 ? 11.244 12.485 -4.068 1.00 71.81 179 LEU A N 1
ATOM 1356 C CA . LEU A 1 179 ? 12.647 12.326 -4.453 1.00 71.81 179 LEU A CA 1
ATOM 1357 C C . LEU A 1 179 ? 12.776 11.516 -5.752 1.00 71.81 179 LEU A C 1
ATOM 1359 O O . LEU A 1 179 ? 13.483 11.917 -6.676 1.00 71.81 179 LEU A O 1
ATOM 1363 N N . PHE A 1 180 ? 12.041 10.408 -5.849 1.00 67.19 180 PHE A N 1
ATOM 1364 C CA . PHE A 1 180 ? 12.023 9.534 -7.017 1.00 67.19 180 PHE A CA 1
ATOM 1365 C C . PHE A 1 180 ? 11.423 10.236 -8.236 1.00 67.19 180 PHE A C 1
ATOM 1367 O O . PHE A 1 180 ? 11.969 10.146 -9.332 1.00 67.19 180 PHE A O 1
ATOM 1374 N N . ARG A 1 181 ? 10.334 10.992 -8.058 1.00 65.88 181 ARG A N 1
ATOM 1375 C CA . ARG A 1 181 ? 9.683 11.750 -9.129 1.00 65.88 181 ARG A CA 1
ATOM 1376 C C . ARG A 1 181 ? 10.606 12.837 -9.669 1.00 65.88 181 ARG A C 1
ATOM 1378 O O . ARG A 1 181 ? 10.716 12.963 -10.884 1.00 65.88 181 ARG A O 1
ATOM 1385 N N . VAL A 1 182 ? 11.305 13.567 -8.800 1.00 64.56 182 VAL A N 1
ATOM 1386 C CA . VAL A 1 182 ? 12.286 14.586 -9.204 1.00 64.56 182 VAL A CA 1
ATOM 1387 C C . VAL A 1 182 ? 13.478 13.948 -9.921 1.00 64.56 182 VAL A C 1
ATOM 1389 O O . VAL A 1 182 ? 13.834 14.404 -11.004 1.00 64.56 182 VAL A O 1
ATOM 1392 N N . GLN A 1 183 ? 14.057 12.869 -9.384 1.00 61.47 183 GLN A N 1
ATOM 1393 C CA . GLN A 1 183 ? 15.222 12.208 -9.987 1.00 61.47 183 GLN A CA 1
ATOM 1394 C C . GLN A 1 183 ? 14.898 11.526 -11.323 1.00 61.47 183 GLN A C 1
ATOM 1396 O O . GLN A 1 183 ? 15.649 11.674 -12.285 1.00 61.47 183 GLN A O 1
ATOM 1401 N N . ILE A 1 184 ? 13.761 10.831 -11.429 1.00 57.38 184 ILE A N 1
ATOM 1402 C CA . ILE A 1 184 ? 13.328 10.211 -12.687 1.00 57.38 184 ILE A CA 1
ATOM 1403 C C . ILE A 1 184 ? 12.965 11.262 -13.731 1.00 57.38 184 ILE A C 1
ATOM 1405 O O . ILE A 1 184 ? 13.327 11.104 -14.896 1.00 57.38 184 ILE A O 1
ATOM 1409 N N . LEU A 1 185 ? 12.270 12.338 -13.349 1.00 52.66 185 LEU A N 1
ATOM 1410 C CA . LEU A 1 185 ? 11.980 13.420 -14.289 1.00 52.66 185 LEU A CA 1
ATOM 1411 C C . LEU A 1 185 ? 13.278 14.054 -14.795 1.00 52.66 185 LEU A C 1
ATOM 1413 O O . LEU A 1 185 ? 13.409 14.219 -16.000 1.00 52.66 185 LEU A O 1
ATOM 1417 N N . GLN A 1 186 ? 14.255 14.304 -13.917 1.00 50.28 186 GLN A N 1
ATOM 1418 C CA . GLN A 1 186 ? 15.578 14.809 -14.306 1.00 50.28 186 GLN A CA 1
ATOM 1419 C C . GLN A 1 186 ? 16.347 13.850 -15.228 1.00 50.28 186 GLN A C 1
ATOM 1421 O O . GLN A 1 186 ? 17.062 14.309 -16.121 1.00 50.28 186 GLN A O 1
ATOM 1426 N N . PHE A 1 187 ? 16.188 12.537 -15.040 1.00 53.78 187 PHE A N 1
ATOM 1427 C CA . PHE A 1 187 ? 16.744 11.516 -15.929 1.00 53.78 187 PHE A CA 1
ATOM 1428 C C . PHE A 1 187 ? 16.098 11.573 -17.322 1.00 53.78 187 PHE A C 1
ATOM 1430 O O . PHE A 1 187 ? 16.803 11.639 -18.327 1.00 53.78 187 PHE A O 1
ATOM 1437 N N . PHE A 1 188 ? 14.765 11.629 -17.403 1.00 47.03 188 PHE A N 1
ATOM 1438 C CA . PHE A 1 188 ? 14.054 11.718 -18.684 1.00 47.03 188 PHE A CA 1
ATOM 1439 C C . PHE A 1 188 ? 14.218 13.075 -19.389 1.00 47.03 188 PHE A C 1
ATOM 1441 O O . PHE A 1 188 ? 14.123 13.124 -20.614 1.00 47.03 188 PHE A O 1
ATOM 1448 N N . THR A 1 189 ? 14.493 14.164 -18.661 1.00 47.09 189 THR A N 1
ATOM 1449 C CA . THR A 1 189 ? 14.799 15.486 -19.241 1.00 47.09 189 THR A CA 1
ATOM 1450 C C . THR A 1 189 ? 16.281 15.683 -19.572 1.00 47.09 189 THR A C 1
ATOM 1452 O O . THR A 1 189 ? 16.647 16.749 -20.063 1.00 47.09 189 THR A O 1
ATOM 1455 N N . GLY A 1 190 ? 17.143 14.687 -19.320 1.00 46.50 190 GLY A N 1
ATOM 1456 C CA . GLY A 1 190 ? 18.574 14.732 -19.651 1.00 46.50 190 GLY A CA 1
ATOM 1457 C C . GLY A 1 190 ? 19.391 15.738 -18.830 1.00 46.50 190 GLY A C 1
ATOM 1458 O O . GLY A 1 190 ? 20.495 16.100 -19.228 1.00 46.50 190 GLY A O 1
ATOM 1459 N N . SER A 1 191 ? 18.859 16.211 -17.700 1.00 44.16 191 SER A N 1
ATOM 1460 C CA . SER A 1 191 ? 19.424 17.318 -16.916 1.00 44.16 191 SER A CA 1
ATOM 1461 C C . SER A 1 191 ? 20.087 16.883 -15.602 1.00 44.16 191 SER A C 1
ATOM 1463 O O . SER A 1 191 ? 20.501 17.740 -14.826 1.00 44.16 191 SER A O 1
ATOM 1465 N N . GLY A 1 192 ? 20.171 15.577 -15.319 1.00 39.91 192 GLY A N 1
ATOM 1466 C CA . GLY A 1 192 ? 20.718 15.043 -14.067 1.00 39.91 192 GLY A CA 1
ATOM 1467 C C . GLY A 1 192 ? 21.741 13.924 -14.273 1.00 39.91 192 GLY A C 1
ATOM 1468 O O . GLY A 1 192 ? 21.528 13.015 -15.070 1.00 39.91 192 GLY A O 1
ATOM 1469 N N . GLY A 1 193 ? 22.839 13.972 -13.513 1.00 35.22 193 GLY A N 1
ATOM 1470 C CA . GLY A 1 193 ? 23.878 12.937 -13.464 1.00 35.22 193 GLY A CA 1
ATOM 1471 C C . GLY A 1 193 ? 23.493 11.761 -12.567 1.00 35.22 193 GLY A C 1
ATOM 1472 O O . GLY A 1 193 ? 24.159 11.510 -11.567 1.00 35.22 193 GLY A O 1
ATOM 1473 N N . PHE A 1 194 ? 22.399 11.065 -12.881 1.00 41.31 194 PHE A N 1
ATOM 1474 C CA . PHE A 1 194 ? 22.080 9.797 -12.226 1.00 41.31 194 PHE A CA 1
ATOM 1475 C C . PHE A 1 194 ? 22.733 8.658 -13.013 1.00 41.31 194 PHE A C 1
ATOM 1477 O O . PHE A 1 194 ? 22.316 8.353 -14.130 1.00 41.31 194 PHE A O 1
ATOM 1484 N N . ALA A 1 195 ? 23.764 8.040 -12.439 1.00 38.28 195 ALA A N 1
ATOM 1485 C CA . ALA A 1 195 ? 24.280 6.770 -12.928 1.00 38.28 195 ALA A CA 1
ATOM 1486 C C . ALA A 1 195 ? 23.386 5.659 -12.348 1.00 38.28 195 ALA A C 1
ATOM 1488 O O . ALA A 1 195 ? 23.340 5.526 -11.121 1.00 38.28 195 ALA A O 1
ATOM 1489 N N . PRO A 1 196 ? 22.638 4.886 -13.163 1.00 39.72 196 PRO A N 1
ATOM 1490 C CA . PRO A 1 196 ? 21.994 3.683 -12.649 1.00 39.72 196 PRO A CA 1
ATOM 1491 C C . PRO A 1 196 ? 23.071 2.797 -12.004 1.00 39.72 196 PRO A C 1
ATOM 1493 O O . PRO A 1 196 ? 24.197 2.783 -12.508 1.00 39.72 196 PRO A O 1
ATOM 1496 N N . PRO A 1 197 ? 22.774 2.079 -10.904 1.00 37.72 197 PRO A N 1
ATOM 1497 C CA . PRO A 1 197 ? 23.724 1.119 -10.362 1.00 37.72 197 PRO A CA 1
ATOM 1498 C C . PRO A 1 197 ? 24.104 0.157 -11.488 1.00 37.72 197 PRO A C 1
ATOM 1500 O O . PRO A 1 197 ? 23.241 -0.521 -12.050 1.00 37.72 197 PRO A O 1
ATOM 1503 N N . SER A 1 198 ? 25.378 0.183 -11.875 1.00 35.22 198 SER A N 1
ATOM 1504 C CA . SER A 1 198 ? 25.930 -0.696 -12.894 1.00 35.22 198 SER A CA 1
ATOM 1505 C C . SER A 1 198 ? 25.691 -2.127 -12.433 1.00 35.22 198 SER A C 1
ATOM 1507 O O . SER A 1 198 ? 26.230 -2.555 -11.414 1.00 35.22 198 SER A O 1
ATOM 1509 N N . LEU A 1 199 ? 24.861 -2.861 -13.173 1.00 36.38 199 LEU A N 1
ATOM 1510 C CA . LEU A 1 199 ? 24.703 -4.308 -13.013 1.00 36.38 199 LEU A CA 1
ATOM 1511 C C . LEU A 1 199 ? 25.927 -5.079 -13.536 1.00 36.38 199 LEU A C 1
ATOM 1513 O O . LEU A 1 199 ? 25.897 -6.306 -13.576 1.00 36.38 199 LEU A O 1
ATOM 1517 N N . ASP A 1 200 ? 27.005 -4.372 -13.881 1.00 34.16 200 ASP A N 1
ATOM 1518 C CA . ASP A 1 200 ? 28.302 -4.939 -14.211 1.00 34.16 200 ASP A CA 1
ATOM 1519 C C . ASP A 1 200 ? 28.933 -5.540 -12.944 1.00 34.16 200 ASP A C 1
ATOM 1521 O O . ASP A 1 200 ? 29.843 -4.987 -12.329 1.00 34.16 200 ASP A O 1
ATOM 1525 N N . LEU A 1 201 ? 28.489 -6.745 -12.578 1.00 36.50 201 LEU A N 1
ATOM 1526 C CA . LEU A 1 201 ? 29.508 -7.769 -12.417 1.00 36.50 201 LEU A CA 1
ATOM 1527 C C . LEU A 1 201 ? 30.142 -7.901 -13.799 1.00 36.50 201 LEU A C 1
ATOM 1529 O O . LEU A 1 201 ? 29.564 -8.527 -14.688 1.00 36.50 201 LEU A O 1
ATOM 1533 N N . GLU A 1 202 ? 31.310 -7.284 -13.983 1.00 31.34 202 GLU A N 1
ATOM 1534 C CA . GLU A 1 202 ? 32.226 -7.724 -15.025 1.00 31.34 202 GLU A CA 1
ATOM 1535 C C . GLU A 1 202 ? 32.249 -9.260 -14.970 1.00 31.34 202 GLU A C 1
ATOM 1537 O O . GLU A 1 202 ? 32.524 -9.820 -13.899 1.00 31.34 202 GLU A O 1
ATOM 1542 N N . PRO A 1 203 ? 31.943 -9.984 -16.061 1.00 35.28 203 PRO A N 1
ATOM 1543 C CA . PRO A 1 203 ? 32.396 -11.353 -16.145 1.00 35.28 203 PRO A CA 1
ATOM 1544 C C . PRO A 1 203 ? 33.918 -11.254 -16.107 1.00 35.28 203 PRO A C 1
ATOM 1546 O O . PRO A 1 203 ? 34.549 -10.872 -17.094 1.00 35.28 203 PRO A O 1
ATOM 1549 N N . THR A 1 204 ? 34.517 -11.540 -14.950 1.00 29.50 204 THR A N 1
ATOM 1550 C CA . THR A 1 204 ? 35.949 -11.793 -14.886 1.00 29.50 204 THR A CA 1
ATOM 1551 C C . THR A 1 204 ? 36.248 -12.809 -15.985 1.00 29.50 204 THR A C 1
ATOM 1553 O O . THR A 1 204 ? 35.550 -13.825 -16.078 1.00 29.50 204 THR A O 1
ATOM 1556 N N . PRO A 1 205 ? 37.226 -12.549 -16.867 1.00 39.09 205 PRO A N 1
ATOM 1557 C CA . PRO A 1 205 ? 37.573 -13.459 -17.942 1.00 39.09 205 PRO A CA 1
ATOM 1558 C C . PRO A 1 205 ? 38.342 -14.650 -17.359 1.00 39.09 205 PRO A C 1
ATOM 1560 O O . PRO A 1 205 ? 39.497 -14.892 -17.691 1.00 39.09 205 PRO A O 1
ATOM 1563 N N . GLU A 1 206 ? 37.709 -15.424 -16.482 1.00 35.22 206 GLU A N 1
ATOM 1564 C CA . GLU A 1 206 ? 38.099 -16.803 -16.256 1.00 35.22 206 GLU A CA 1
ATOM 1565 C C . GLU A 1 206 ? 37.448 -17.630 -17.355 1.00 35.22 206 GLU A C 1
ATOM 1567 O O . GLU A 1 206 ? 36.285 -18.023 -17.296 1.00 35.22 206 GLU A O 1
ATOM 1572 N N . ALA A 1 207 ? 38.240 -17.790 -18.415 1.00 36.62 207 ALA A N 1
ATOM 1573 C CA . ALA A 1 207 ? 38.137 -18.785 -19.463 1.00 36.62 207 ALA A CA 1
ATOM 1574 C C . ALA A 1 207 ? 37.063 -19.853 -19.200 1.00 36.62 207 ALA A C 1
ATOM 1576 O O . ALA A 1 207 ? 37.312 -20.855 -18.533 1.00 36.62 207 ALA A O 1
ATOM 1577 N N . VAL A 1 208 ? 35.892 -19.691 -19.817 1.00 35.19 208 VAL A N 1
ATOM 1578 C CA . VAL A 1 208 ? 35.079 -20.847 -20.185 1.00 35.19 208 VAL A CA 1
ATOM 1579 C C . VAL A 1 208 ? 35.818 -21.486 -21.360 1.00 35.19 208 VAL A C 1
ATOM 1581 O O . VAL A 1 208 ? 35.809 -20.910 -22.452 1.00 35.19 208 VAL A O 1
ATOM 1584 N N . PRO A 1 209 ? 36.506 -22.635 -21.198 1.00 35.78 209 PRO A N 1
ATOM 1585 C CA . PRO A 1 209 ? 37.033 -23.327 -22.353 1.00 35.78 209 PRO A CA 1
ATOM 1586 C C . PRO A 1 209 ? 35.843 -23.703 -23.234 1.00 35.78 209 PRO A C 1
ATOM 1588 O O . PRO A 1 209 ? 34.936 -24.428 -22.818 1.00 35.78 209 PRO A O 1
ATOM 1591 N N . ALA A 1 210 ? 35.861 -23.193 -24.462 1.00 40.06 210 ALA A N 1
ATOM 1592 C CA . ALA A 1 210 ? 35.006 -23.608 -25.558 1.00 40.06 210 ALA A CA 1
ATOM 1593 C C . ALA A 1 210 ? 35.262 -25.094 -25.870 1.00 40.06 210 ALA A C 1
ATOM 1595 O O . ALA A 1 210 ? 35.972 -25.447 -26.803 1.00 40.06 210 ALA A O 1
ATOM 1596 N N . ALA A 1 211 ? 34.734 -25.986 -25.035 1.00 45.09 211 ALA A N 1
ATOM 1597 C CA . ALA A 1 211 ? 34.816 -27.426 -25.206 1.00 45.09 211 ALA A CA 1
ATOM 1598 C C . ALA A 1 211 ? 33.762 -28.112 -24.329 1.00 45.09 211 ALA A C 1
ATOM 1600 O O . ALA A 1 211 ? 34.075 -28.572 -23.233 1.00 45.09 211 ALA A O 1
ATOM 1601 N N . LYS A 1 212 ? 32.518 -28.180 -24.832 1.00 39.22 212 LYS A N 1
ATOM 1602 C CA . LYS A 1 212 ? 31.544 -29.298 -24.698 1.00 39.22 212 LYS A CA 1
ATOM 1603 C C . LYS A 1 212 ? 30.094 -28.850 -24.973 1.00 39.22 212 LYS A C 1
ATOM 1605 O O . LYS A 1 212 ? 29.176 -29.254 -24.274 1.00 39.22 212 LYS A O 1
ATOM 1610 N N . LEU A 1 213 ? 29.856 -28.114 -26.060 1.00 39.22 213 LEU A N 1
ATOM 1611 C CA . LEU A 1 213 ? 28.514 -28.005 -26.659 1.00 39.22 213 LEU A CA 1
ATOM 1612 C C . LEU A 1 213 ? 28.415 -28.833 -27.952 1.00 39.22 213 LEU A C 1
ATOM 1614 O O . LEU A 1 213 ? 27.837 -28.402 -28.936 1.00 39.22 213 LEU A O 1
ATOM 1618 N N . ASN A 1 214 ? 29.038 -30.018 -27.969 1.00 34.88 214 ASN A N 1
ATOM 1619 C CA . ASN A 1 214 ? 28.956 -30.945 -29.106 1.00 34.88 214 ASN A CA 1
ATOM 1620 C C . ASN A 1 214 ? 28.918 -32.431 -28.695 1.00 34.88 214 ASN A C 1
ATOM 1622 O O . ASN A 1 214 ? 29.280 -33.309 -29.471 1.00 34.88 214 ASN A O 1
ATOM 1626 N N . ARG A 1 215 ? 28.500 -32.749 -27.457 1.00 36.59 215 ARG A N 1
ATOM 1627 C CA . ARG A 1 215 ? 28.376 -34.150 -26.995 1.00 36.59 215 ARG A CA 1
ATOM 1628 C C . ARG A 1 215 ? 27.022 -34.563 -26.413 1.00 36.59 215 ARG A C 1
ATOM 1630 O O . ARG A 1 215 ? 26.878 -35.744 -26.115 1.00 36.59 215 ARG A O 1
ATOM 1637 N N . SER A 1 216 ? 26.030 -33.675 -26.293 1.00 37.50 216 SER A N 1
ATOM 1638 C CA . SER A 1 216 ? 24.672 -34.093 -25.889 1.00 37.50 216 SER A CA 1
ATOM 1639 C C . SER A 1 216 ? 23.672 -34.212 -27.045 1.00 37.50 216 SER A C 1
ATOM 1641 O O . SER A 1 216 ? 22.634 -34.834 -26.856 1.00 37.50 216 SER A O 1
ATOM 1643 N N . LEU A 1 217 ? 23.991 -33.722 -28.250 1.00 39.12 217 LEU A N 1
ATOM 1644 C CA . LEU A 1 217 ? 23.094 -33.819 -29.414 1.00 39.12 217 LEU A CA 1
ATOM 1645 C C . LEU A 1 217 ? 23.282 -35.086 -30.269 1.00 39.12 217 LEU A C 1
ATOM 1647 O O . LEU A 1 217 ? 22.431 -35.372 -31.099 1.00 39.12 217 LEU A O 1
ATOM 1651 N N . SER A 1 218 ? 24.321 -35.901 -30.033 1.00 37.72 218 SER A N 1
ATOM 1652 C CA . SER A 1 218 ? 24.504 -37.198 -30.724 1.00 37.72 218 SER A CA 1
ATOM 1653 C C . SER A 1 218 ? 24.107 -38.425 -29.885 1.00 37.72 218 SER A C 1
ATOM 1655 O O . SER A 1 218 ? 24.496 -39.544 -30.211 1.00 37.72 218 SER A O 1
ATOM 1657 N N . LYS A 1 219 ? 23.394 -38.234 -28.768 1.00 39.91 219 LYS A N 1
ATOM 1658 C CA . LYS A 1 219 ? 22.816 -39.336 -27.970 1.00 39.91 219 LYS A CA 1
ATOM 1659 C C . LYS A 1 219 ? 21.288 -39.269 -27.859 1.00 39.91 219 LYS A C 1
ATOM 1661 O O . LYS A 1 219 ? 20.709 -40.013 -27.078 1.00 39.91 219 LYS A O 1
ATOM 1666 N N . ALA A 1 220 ? 20.657 -38.390 -28.635 1.00 43.81 220 ALA A N 1
ATOM 1667 C CA . ALA A 1 220 ? 19.204 -38.236 -28.704 1.00 43.81 220 ALA A CA 1
ATOM 1668 C C . ALA A 1 220 ? 18.655 -38.371 -30.141 1.00 43.81 220 ALA A C 1
ATOM 1670 O O . ALA A 1 220 ? 17.560 -37.890 -30.418 1.00 43.81 220 ALA A O 1
ATOM 1671 N N . ILE A 1 221 ? 19.409 -39.023 -31.035 1.00 44.50 221 ILE A N 1
ATOM 1672 C CA . ILE A 1 221 ? 18.926 -39.577 -32.310 1.00 44.50 221 ILE A CA 1
ATOM 1673 C C . ILE A 1 221 ? 19.344 -41.042 -32.345 1.00 44.50 221 ILE A C 1
ATOM 1675 O O . ILE A 1 221 ? 20.528 -41.296 -32.015 1.00 44.50 221 ILE A O 1
#

pLDDT: mean 71.08, std 21.29, range [29.5, 94.56]

Organism: NCBI:txid327968

Secondary structure (DSSP, 8-state):
----SSHHHHHHHHHHHHHHHHHHHHHHHHHHHHHHHHHHHHHHHHHHHHHS-HHHHHTS-HHHHHHHHHHHHHHHHHHHHHHHHHHHHHHHHHHHHHHGGGGGT-THHHHHHHHHHHHHHHHHHHHHHHHHHHHHHHHHHHHHHHHHHS-HHHHHHHHHHHHHHHHHHHHHHHHHHHHHHHHHHHHHTT-S-----------------S--SSSSTTS--

InterPro domains:
  IPR038350 Orai superfamily [G3DSA:1.20.140.140] (27-186)

Foldseek 3Di:
DDDDPPPVVVVVVVVVLVQVLVVLLVVLVVLQVLLVVLQVQLVVLVVLVVVDDPVLLVPDDPV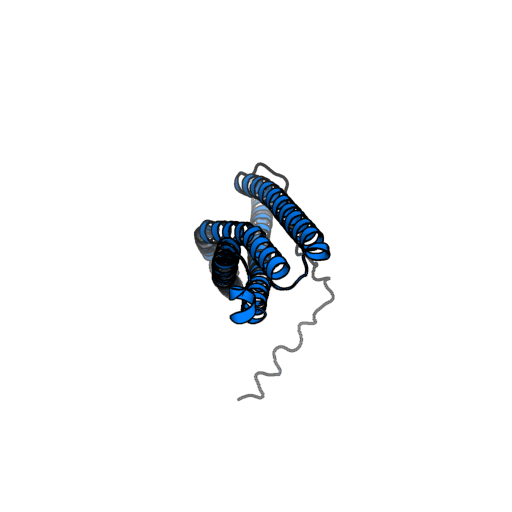LSCLLVVLSVLLNVLSNVSNVLSVVSNVLSVVLVVCVVCCVVDVCSSVVVVVVNVVCPVVNLVSLVSNLVSLLSSLSNVLSSLVRPDDPVVSVVSNVVSNVVSVVSSVVSVVVVVVVVVVVVCVVVVNDDDRDPPPPPPPPPPDPDPPDPPPPVVVPD

Sequence (221 aa):
TTTTSASAASDRGLQSIDHKSAFVLGLAESQGTLAVVSALLAGFSYSGFCSVTREELERVHFVVQYAFSLSNALSASMALFVTIVCSLCEQQGRVARSFAVLRSHEPEFEDTVHEWWKSFAQIRTNAVFLFIYSIPVFFVSMACISLIKLPAGPCIVAVGILMAAGLAVFHQLLLVNDLFRVQILQFFTGSGGFAPPSLDLEPTPEAVPAAKLNRSLSKAI

Radius of gyration: 25.43 Å; chains: 1; bounding box: 64×57×75 Å